Protein AF-A0A937Z534-F1 (afdb_monomer)

Mean predicted aligned error: 6.74 Å

Secondary structure (DSSP, 8-state):
-------------PPPPPPTT-EEEETT-TT--GGGGTTSEEEEEE-HHHHHHH-S-SEEEEEEEEE--TTEEEEEBGGGTB-TT-TTTTTTEETTTTEEEEEGGGEEEEE-PPP-TTPPPPPS-BS-TTTEEEEEEEETTEEEEEEEEEETTEEEEEEEETTTTEEEEEETT-S-EEEEE-----TTS-GGGGHHHHHHTTSS-SSSSEEEEE-SS-PPSTT---EEEEE-HHHHHHHTTS-TTS-PPPTT-TT-

Sequence (256 aa):
MRRFLAPLLVLAAGLPALAAGERVIRFDDPDSYFPAALGKQVDVRFSPAFTVACLPRSDLNRVILSELPDGQACFFGADQGLDPDDPKLAGLARPDQGDVCVPRTEVSARYTPREASGAPPSPFYATDKLACSWHWLTGKGIGVWAESCKFETGSWEVQYDPQNDYFTLSVDGSSSYPVLRQFHKKAEEGPEVLLPELRKSGLIPDDDLCQFVPAENQAGPKGWSLWEIVPVGARKEEFEQLPDDEVPEPPCGEIG

pLDDT: mean 90.77, std 12.2, range [38.75, 98.56]

Radius of gyration: 24.22 Å; Cα contacts (8 Å, |Δi|>4): 429; chains: 1; bounding box: 47×40×97 Å

Structure (mmCIF, N/CA/C/O backbone):
data_AF-A0A937Z534-F1
#
_entry.id   AF-A0A937Z534-F1
#
loop_
_atom_site.group_PDB
_atom_site.id
_atom_site.type_symbol
_atom_site.label_atom_id
_atom_site.label_alt_id
_atom_site.label_comp_id
_atom_site.label_asym_id
_atom_site.label_entity_id
_atom_site.label_seq_id
_atom_site.pdbx_PDB_ins_code
_atom_site.Cartn_x
_atom_site.Cartn_y
_atom_site.Cartn_z
_atom_site.occupancy
_atom_site.B_iso_or_equiv
_atom_site.auth_seq_id
_atom_site.auth_comp_id
_atom_site.auth_asym_id
_atom_site.auth_atom_id
_atom_site.pdbx_PDB_model_num
ATOM 1 N N . MET A 1 1 ? 22.678 7.924 -67.599 1.00 42.38 1 MET A N 1
ATOM 2 C CA . MET A 1 1 ? 22.795 7.776 -66.130 1.00 42.38 1 MET A CA 1
ATOM 3 C C . MET A 1 1 ? 21.396 7.618 -65.539 1.00 42.38 1 MET A C 1
ATOM 5 O O . MET A 1 1 ? 20.669 8.597 -65.463 1.00 42.38 1 MET A O 1
ATOM 9 N N . ARG A 1 2 ? 20.973 6.387 -65.214 1.00 38.97 2 ARG A N 1
ATOM 10 C CA . ARG A 1 2 ? 19.682 6.109 -64.556 1.00 38.97 2 ARG A CA 1
ATOM 11 C C . ARG A 1 2 ? 19.896 6.138 -63.042 1.00 38.97 2 ARG A C 1
ATOM 13 O O . ARG A 1 2 ? 20.655 5.324 -62.528 1.00 38.97 2 ARG A O 1
ATOM 20 N N . ARG A 1 3 ? 19.269 7.094 -62.352 1.00 44.62 3 ARG A N 1
ATOM 21 C CA . ARG A 1 3 ? 19.232 7.154 -60.885 1.00 44.62 3 ARG A CA 1
ATOM 22 C C . ARG A 1 3 ? 18.166 6.173 -60.397 1.00 44.62 3 ARG A C 1
ATOM 24 O O . ARG A 1 3 ? 16.994 6.351 -60.711 1.00 44.62 3 ARG A O 1
ATOM 31 N N . PHE A 1 4 ? 18.581 5.140 -59.672 1.00 45.38 4 PHE A N 1
ATOM 32 C CA . PHE A 1 4 ? 17.674 4.277 -58.921 1.00 45.38 4 PHE A CA 1
ATOM 33 C C . PHE A 1 4 ? 17.308 4.990 -57.613 1.00 45.38 4 PHE A C 1
ATOM 35 O O . PHE A 1 4 ? 18.184 5.245 -56.790 1.00 45.38 4 PHE A O 1
ATOM 42 N N . LEU A 1 5 ? 16.030 5.339 -57.437 1.00 45.16 5 LEU A N 1
ATOM 43 C CA . LEU A 1 5 ? 15.474 5.654 -56.120 1.00 45.16 5 LEU A CA 1
ATOM 44 C C . LEU A 1 5 ? 15.226 4.327 -55.397 1.00 45.16 5 LEU A C 1
ATOM 46 O O . LEU A 1 5 ? 14.391 3.536 -55.833 1.00 45.16 5 LEU A O 1
ATOM 50 N N . ALA A 1 6 ? 15.961 4.081 -54.315 1.00 40.38 6 ALA A N 1
ATOM 51 C CA . ALA A 1 6 ? 15.642 3.010 -53.382 1.00 40.38 6 ALA A CA 1
ATOM 52 C C . ALA A 1 6 ? 14.467 3.459 -52.490 1.00 40.38 6 ALA A C 1
ATOM 54 O O . ALA A 1 6 ? 14.506 4.578 -51.972 1.00 40.38 6 ALA A O 1
ATOM 55 N N . PRO A 1 7 ? 13.422 2.635 -52.303 1.00 43.91 7 PRO A N 1
ATOM 56 C CA . PRO A 1 7 ? 12.343 2.953 -51.383 1.00 43.91 7 PRO A CA 1
ATOM 57 C C . PRO A 1 7 ? 12.852 2.784 -49.947 1.00 43.91 7 PRO A C 1
ATOM 59 O O . PRO A 1 7 ? 13.294 1.703 -49.557 1.00 43.91 7 PRO A O 1
ATOM 62 N N . LEU A 1 8 ? 12.797 3.861 -49.163 1.00 41.38 8 LEU A N 1
ATOM 63 C CA . LEU A 1 8 ? 13.002 3.808 -47.719 1.00 41.38 8 LEU A CA 1
ATOM 64 C C . LEU A 1 8 ? 11.788 3.087 -47.116 1.00 41.38 8 LEU A C 1
ATOM 66 O O . LEU A 1 8 ? 10.706 3.663 -47.000 1.00 41.38 8 LEU A O 1
ATOM 70 N N . LEU A 1 9 ? 11.943 1.806 -46.790 1.00 38.75 9 LEU A N 1
ATOM 71 C CA . LEU A 1 9 ? 10.935 1.055 -46.053 1.00 38.75 9 LEU A CA 1
ATOM 72 C C . LEU A 1 9 ? 11.008 1.508 -44.587 1.00 38.75 9 LEU A C 1
ATOM 74 O O . LEU A 1 9 ? 11.876 1.071 -43.834 1.00 38.75 9 LEU A O 1
ATOM 78 N N . VAL A 1 10 ? 10.133 2.431 -44.185 1.00 46.75 10 VAL A N 1
ATOM 79 C CA . VAL A 1 10 ? 9.960 2.784 -42.772 1.00 46.75 10 VAL A CA 1
ATOM 80 C C . VAL A 1 10 ? 9.193 1.637 -42.117 1.00 46.75 10 VAL A C 1
ATOM 82 O O . VAL A 1 10 ? 7.970 1.557 -42.209 1.00 46.75 10 VAL A O 1
ATOM 85 N N . LEU A 1 11 ? 9.923 0.711 -41.493 1.00 44.56 11 LEU A N 1
ATOM 86 C CA . LEU A 1 11 ? 9.359 -0.253 -40.553 1.00 44.56 11 LEU A CA 1
ATOM 87 C C . LEU A 1 11 ? 8.875 0.531 -39.332 1.00 44.56 11 LEU A C 1
ATOM 89 O O . LEU A 1 11 ? 9.641 0.816 -38.414 1.00 44.56 11 LEU A O 1
ATOM 93 N N . ALA A 1 12 ? 7.601 0.920 -39.341 1.00 48.34 12 ALA A N 1
ATOM 94 C CA . ALA A 1 12 ? 6.926 1.349 -38.130 1.00 48.34 12 ALA A CA 1
ATOM 95 C C . ALA A 1 12 ? 6.871 0.132 -37.197 1.00 48.34 12 ALA A C 1
ATOM 97 O O . ALA A 1 12 ? 6.076 -0.783 -37.409 1.00 48.34 12 ALA A O 1
ATOM 98 N N . ALA A 1 13 ? 7.765 0.090 -36.208 1.00 54.16 13 ALA A N 1
ATOM 99 C CA . ALA A 1 13 ? 7.678 -0.858 -35.110 1.00 54.16 13 ALA A CA 1
ATOM 100 C C . ALA A 1 13 ? 6.374 -0.563 -34.357 1.00 54.16 13 ALA A C 1
ATOM 102 O O . ALA A 1 13 ? 6.298 0.367 -33.555 1.00 54.16 13 ALA A O 1
ATOM 103 N N . GLY A 1 14 ? 5.312 -1.288 -34.709 1.00 54.38 14 GLY A N 1
ATOM 104 C CA . GLY A 1 14 ? 4.026 -1.184 -34.038 1.00 54.38 14 GLY A CA 1
ATOM 105 C C . GLY A 1 14 ? 4.196 -1.596 -32.585 1.00 54.38 14 GLY A C 1
ATOM 106 O O . GLY A 1 14 ? 4.744 -2.662 -32.304 1.00 54.38 14 GLY A O 1
ATOM 107 N N . LEU A 1 15 ? 3.749 -0.744 -31.665 1.00 61.16 15 LEU A N 1
ATOM 108 C CA . LEU A 1 15 ? 3.707 -1.097 -30.253 1.00 61.16 15 LEU A CA 1
ATOM 109 C C . LEU A 1 15 ? 2.836 -2.342 -30.066 1.00 61.16 15 LEU A C 1
ATOM 111 O O . LEU A 1 15 ? 1.789 -2.436 -30.718 1.00 61.16 15 LEU A O 1
ATOM 115 N N . PRO A 1 16 ? 3.225 -3.283 -29.187 1.00 68.38 16 PRO A N 1
ATOM 116 C CA . PRO A 1 16 ? 2.350 -4.387 -28.841 1.00 68.38 16 PRO A CA 1
ATOM 117 C C . PRO A 1 16 ? 1.025 -3.815 -28.324 1.00 68.38 16 PRO A C 1
ATOM 119 O O . PRO A 1 16 ? 0.985 -3.005 -27.389 1.00 68.38 16 PRO A O 1
ATOM 122 N N . ALA A 1 17 ? -0.070 -4.199 -28.981 1.00 78.19 17 ALA A N 1
ATOM 123 C CA . ALA A 1 17 ? -1.406 -3.845 -28.527 1.00 78.19 17 ALA A CA 1
ATOM 124 C C . ALA A 1 17 ? -1.610 -4.381 -27.101 1.00 78.19 17 ALA A C 1
ATOM 126 O O . ALA A 1 17 ? -1.133 -5.468 -26.775 1.00 78.19 17 ALA A O 1
ATOM 127 N N . LEU A 1 18 ? -2.290 -3.603 -26.252 1.00 78.94 18 LEU A N 1
ATOM 128 C CA . LEU A 1 18 ? -2.724 -4.078 -24.934 1.00 78.94 18 LEU A CA 1
ATOM 129 C C . LEU A 1 18 ? -3.600 -5.324 -25.108 1.00 78.94 18 LEU A C 1
ATOM 131 O O . LEU A 1 18 ? -4.347 -5.430 -26.088 1.00 78.94 18 LEU A O 1
ATOM 135 N N . ALA A 1 19 ? -3.527 -6.252 -24.155 1.00 80.06 19 ALA A N 1
ATOM 136 C CA . ALA A 1 19 ? -4.466 -7.368 -24.130 1.00 80.06 19 ALA A CA 1
ATOM 137 C C . ALA A 1 19 ? -5.907 -6.844 -23.967 1.00 80.06 19 ALA A C 1
ATOM 139 O O . ALA A 1 19 ? -6.140 -5.761 -23.425 1.00 80.06 19 ALA A O 1
ATOM 140 N N . ALA A 1 20 ? -6.903 -7.598 -24.440 1.00 82.50 20 ALA A N 1
ATOM 141 C CA . ALA A 1 20 ? -8.300 -7.192 -24.299 1.00 82.50 20 ALA A CA 1
ATOM 142 C C . ALA A 1 20 ? -8.664 -7.007 -22.813 1.00 82.50 20 ALA A C 1
ATOM 144 O O . ALA A 1 20 ? -8.517 -7.933 -22.020 1.00 82.50 20 ALA A O 1
ATOM 145 N N . GLY A 1 21 ? -9.143 -5.813 -22.449 1.00 84.38 21 GLY A N 1
ATOM 146 C CA . GLY A 1 21 ? -9.505 -5.464 -21.068 1.00 84.38 21 GLY A CA 1
ATOM 147 C C . GLY A 1 21 ? -8.353 -4.936 -20.206 1.00 84.38 21 GLY A C 1
ATOM 148 O O . GLY A 1 21 ? -8.604 -4.454 -19.102 1.00 84.38 21 GLY A O 1
ATOM 149 N N . GLU A 1 22 ? -7.117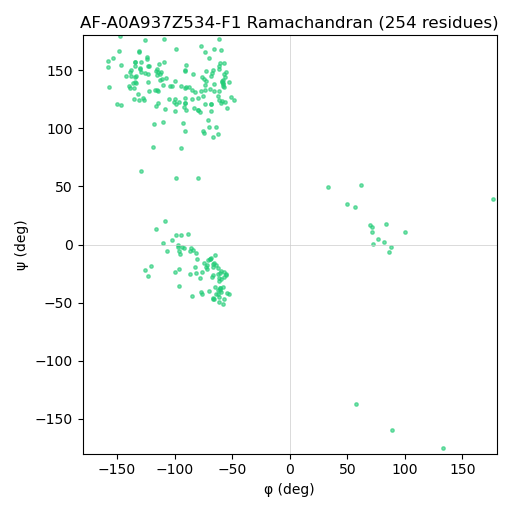 -4.960 -20.707 1.00 92.56 22 GLU A N 1
ATOM 150 C CA . GLU A 1 22 ? -5.975 -4.352 -20.030 1.00 92.56 22 GLU A CA 1
ATOM 151 C C . GLU A 1 22 ? -6.047 -2.819 -20.120 1.00 92.56 22 GLU A C 1
ATOM 153 O O . GLU A 1 22 ? -6.424 -2.231 -21.139 1.00 92.56 22 GLU A O 1
ATOM 158 N N . ARG A 1 23 ? -5.682 -2.166 -19.021 1.00 93.50 23 ARG A N 1
ATOM 159 C CA . ARG A 1 23 ? -5.647 -0.717 -18.846 1.00 93.50 23 ARG A CA 1
ATOM 160 C C . ARG A 1 23 ? -4.253 -0.279 -18.419 1.00 93.50 23 ARG A C 1
ATOM 162 O O . ARG A 1 23 ? -3.466 -1.066 -17.895 1.00 93.50 23 ARG A O 1
ATOM 169 N N . VAL A 1 24 ? -3.974 1.002 -18.633 1.00 95.31 24 VAL A N 1
ATOM 170 C CA . VAL A 1 24 ? -2.708 1.641 -18.275 1.00 95.31 24 VAL A CA 1
ATOM 171 C C . VAL A 1 24 ? -2.991 2.808 -17.333 1.00 95.31 24 VAL A C 1
ATOM 173 O O . VAL A 1 24 ? -3.866 3.621 -17.624 1.00 95.31 24 VAL A O 1
ATOM 176 N N . ILE A 1 25 ? -2.249 2.887 -16.231 1.00 96.06 25 ILE A N 1
ATOM 177 C CA . ILE A 1 25 ? -2.260 3.996 -15.272 1.00 96.06 25 ILE A CA 1
ATOM 178 C C . ILE A 1 25 ? -0.891 4.658 -15.320 1.00 96.06 25 ILE A C 1
ATOM 180 O O . ILE A 1 25 ? 0.128 4.000 -15.099 1.00 96.06 25 ILE A O 1
ATOM 184 N N . ARG A 1 26 ? -0.841 5.953 -15.618 1.00 96.50 26 ARG A N 1
ATOM 185 C CA . ARG A 1 26 ? 0.432 6.675 -15.619 1.00 96.50 26 ARG A CA 1
ATOM 186 C C . ARG A 1 26 ? 0.872 6.953 -14.185 1.00 96.50 26 ARG A C 1
ATOM 188 O O . ARG A 1 26 ? 0.040 7.265 -13.344 1.00 96.50 26 ARG A O 1
ATOM 195 N N . PHE A 1 27 ? 2.174 6.898 -13.914 1.00 96.00 27 PHE A N 1
ATOM 196 C CA . PHE A 1 27 ? 2.705 7.196 -12.575 1.00 96.00 27 PHE A CA 1
ATOM 197 C C . PHE A 1 27 ? 2.577 8.678 -12.172 1.00 96.00 27 PHE A C 1
ATOM 199 O O . PHE A 1 27 ? 2.788 9.025 -11.010 1.00 96.00 27 PHE A O 1
ATOM 206 N N . ASP A 1 28 ? 2.234 9.552 -13.119 1.00 91.38 28 ASP A N 1
ATOM 207 C CA . ASP A 1 28 ? 1.901 10.962 -12.900 1.00 91.38 28 ASP A CA 1
ATOM 208 C C . ASP A 1 28 ? 0.385 11.233 -12.843 1.00 91.38 28 ASP A C 1
ATOM 210 O O . ASP A 1 28 ? -0.021 12.394 -12.812 1.00 91.38 28 ASP A O 1
ATOM 214 N N . ASP A 1 29 ? -0.454 10.190 -12.821 1.00 92.19 29 ASP A N 1
ATOM 215 C CA . ASP A 1 29 ? -1.902 10.326 -12.657 1.00 92.19 29 ASP A CA 1
ATOM 216 C C . ASP A 1 29 ? -2.245 10.820 -11.234 1.00 92.19 29 ASP A C 1
ATOM 218 O O . ASP A 1 29 ? -2.014 10.088 -10.265 1.00 92.19 29 ASP A O 1
ATOM 222 N N . PRO A 1 30 ? -2.810 12.036 -11.078 1.00 87.00 30 PRO A N 1
ATOM 223 C CA . PRO A 1 30 ? -3.094 12.623 -9.769 1.00 87.00 30 PRO A CA 1
ATOM 224 C C . PRO A 1 30 ? -4.246 11.944 -9.017 1.00 87.00 30 PRO A C 1
ATOM 226 O O . PRO A 1 30 ? -4.431 12.218 -7.830 1.00 87.00 30 PRO A O 1
ATOM 229 N N . ASP A 1 31 ? -5.037 11.103 -9.685 1.00 87.88 31 ASP A N 1
ATOM 230 C CA . ASP A 1 31 ? -6.149 10.383 -9.062 1.00 87.88 31 ASP A CA 1
ATOM 231 C C . ASP A 1 31 ? -5.757 8.949 -8.648 1.00 87.88 31 ASP A C 1
ATOM 233 O O . ASP A 1 31 ? -6.556 8.235 -8.038 1.00 87.88 31 ASP A O 1
ATOM 237 N N . SER A 1 32 ? -4.507 8.543 -8.906 1.00 90.50 32 SER A N 1
ATOM 238 C CA . SER A 1 32 ? -3.975 7.224 -8.564 1.00 90.50 32 SER A CA 1
ATOM 239 C C . SER A 1 32 ? -3.028 7.274 -7.359 1.00 90.50 32 SER A C 1
ATOM 241 O O . SER A 1 32 ? -2.027 7.987 -7.346 1.00 90.50 32 SER A O 1
ATOM 243 N N . TYR A 1 33 ? -3.314 6.464 -6.335 1.00 92.19 33 TYR A N 1
ATOM 244 C CA . TYR A 1 33 ? -2.502 6.379 -5.118 1.00 92.19 33 TYR A CA 1
ATOM 245 C C . TYR A 1 33 ? -1.478 5.234 -5.207 1.00 92.19 33 TYR A C 1
ATOM 247 O O . TYR A 1 33 ? -1.701 4.122 -4.729 1.00 92.19 33 TYR A O 1
ATOM 255 N N . PHE A 1 34 ? -0.341 5.513 -5.846 1.00 94.75 34 PHE A N 1
ATOM 256 C CA . PHE A 1 34 ? 0.763 4.558 -6.007 1.00 94.75 34 PHE A CA 1
ATOM 257 C C . PHE A 1 34 ? 1.500 4.134 -4.724 1.00 94.75 34 PHE A C 1
ATOM 259 O O . PHE A 1 34 ? 2.016 3.017 -4.736 1.00 94.75 34 PHE A O 1
ATOM 266 N N . PRO A 1 35 ? 1.562 4.919 -3.626 1.00 94.25 35 PRO A N 1
ATOM 267 C CA . PRO A 1 35 ? 2.260 4.478 -2.416 1.00 94.25 35 PRO A CA 1
ATOM 268 C C . PRO A 1 35 ? 1.748 3.149 -1.840 1.00 94.25 35 PRO A C 1
ATOM 270 O O . PRO A 1 35 ? 2.529 2.393 -1.275 1.00 94.25 35 PRO A O 1
ATOM 273 N N . ALA A 1 36 ? 0.476 2.797 -2.059 1.00 92.81 36 ALA A N 1
ATOM 274 C CA . ALA A 1 36 ? -0.062 1.495 -1.651 1.00 92.81 36 ALA A CA 1
ATOM 275 C C . ALA A 1 36 ? 0.561 0.290 -2.397 1.00 92.81 36 ALA A C 1
ATOM 277 O O . ALA A 1 36 ? 0.418 -0.847 -1.952 1.00 92.81 36 ALA A O 1
ATOM 278 N N . ALA A 1 37 ? 1.252 0.529 -3.518 1.00 96.44 37 ALA A N 1
ATOM 279 C CA . ALA A 1 37 ? 1.960 -0.481 -4.302 1.00 96.44 37 ALA A CA 1
ATOM 280 C C . ALA A 1 37 ? 3.448 -0.625 -3.926 1.00 96.44 37 ALA A C 1
ATOM 282 O O . ALA A 1 37 ? 4.131 -1.465 -4.513 1.00 96.44 37 ALA A O 1
ATOM 283 N N . LEU A 1 38 ? 3.973 0.181 -2.993 1.00 96.88 38 LEU A N 1
ATOM 284 C CA . LEU A 1 38 ? 5.368 0.076 -2.553 1.00 96.88 38 LEU A CA 1
ATOM 285 C C . LEU A 1 38 ? 5.634 -1.299 -1.923 1.00 96.88 38 LEU A C 1
ATOM 287 O O . LEU A 1 38 ? 4.856 -1.791 -1.105 1.00 96.88 38 LEU A O 1
ATOM 291 N N . GLY A 1 39 ? 6.723 -1.942 -2.342 1.00 97.19 39 GLY A N 1
ATOM 292 C CA . GLY A 1 39 ? 7.073 -3.309 -1.955 1.00 97.19 39 GLY A CA 1
ATOM 293 C C . GLY A 1 39 ? 6.177 -4.392 -2.570 1.00 97.19 39 GLY A C 1
ATOM 294 O O . GLY A 1 39 ? 6.244 -5.545 -2.148 1.00 97.19 39 GLY A O 1
ATOM 295 N N . LYS A 1 40 ? 5.324 -4.053 -3.547 1.00 97.88 40 LYS A N 1
ATOM 296 C CA . LYS A 1 40 ? 4.379 -4.977 -4.194 1.00 97.88 40 LYS A CA 1
ATOM 297 C C . LYS A 1 40 ? 4.730 -5.196 -5.663 1.00 97.88 40 LYS A C 1
ATOM 299 O O . LYS A 1 40 ? 5.344 -4.348 -6.312 1.00 97.88 40 LYS A O 1
ATOM 304 N N . GLN A 1 41 ? 4.303 -6.335 -6.204 1.00 98.19 41 GLN A N 1
ATOM 305 C CA . GLN A 1 41 ? 4.464 -6.662 -7.616 1.00 98.19 41 GLN A CA 1
ATOM 306 C C . GLN A 1 41 ? 3.473 -5.874 -8.477 1.00 98.19 41 GLN A C 1
ATOM 308 O O . GLN A 1 41 ? 2.255 -5.927 -8.286 1.00 98.19 41 GLN A O 1
ATOM 313 N N . VAL A 1 42 ? 4.001 -5.206 -9.495 1.00 97.94 42 VAL A N 1
ATOM 314 C CA . VAL A 1 42 ? 3.264 -4.454 -10.508 1.00 97.94 42 VAL A CA 1
ATOM 315 C C . VAL A 1 42 ? 3.657 -4.942 -11.897 1.00 97.94 42 VAL A C 1
ATOM 317 O O . VAL A 1 42 ? 4.789 -5.360 -12.140 1.00 97.94 42 VAL A O 1
ATOM 320 N N . ASP A 1 43 ? 2.709 -4.903 -12.828 1.00 97.56 43 ASP A N 1
ATOM 321 C CA . ASP A 1 43 ? 3.033 -5.049 -14.244 1.00 97.56 43 ASP A CA 1
ATOM 322 C C . ASP A 1 43 ? 3.189 -3.643 -14.806 1.00 97.56 43 ASP A C 1
ATOM 324 O O . ASP A 1 43 ? 2.405 -2.753 -14.480 1.00 97.56 43 ASP A O 1
ATOM 328 N N . VAL A 1 44 ? 4.213 -3.414 -15.617 1.00 98.00 44 VAL A N 1
ATOM 329 C CA . VAL A 1 44 ? 4.532 -2.084 -16.134 1.00 98.00 44 VAL A CA 1
ATOM 330 C C . VAL A 1 44 ? 4.704 -2.108 -17.642 1.00 98.00 44 VAL A C 1
ATOM 332 O O . VAL A 1 44 ? 4.953 -3.150 -18.261 1.00 98.00 44 VAL A O 1
ATOM 335 N N . ARG A 1 45 ? 4.528 -0.936 -18.239 1.00 97.81 45 ARG A N 1
ATOM 336 C CA . ARG A 1 45 ? 4.836 -0.634 -19.630 1.00 97.81 45 ARG A CA 1
ATOM 337 C C . ARG A 1 45 ? 5.712 0.601 -19.679 1.00 97.81 45 ARG A C 1
ATOM 339 O O . ARG A 1 45 ? 5.329 1.647 -19.161 1.00 97.81 45 ARG A O 1
ATOM 346 N N . PHE A 1 46 ? 6.850 0.469 -20.338 1.00 97.62 46 PHE A N 1
ATOM 347 C CA . PHE A 1 46 ? 7.763 1.561 -20.617 1.00 97.62 46 PHE A CA 1
ATOM 348 C C . PHE A 1 46 ? 7.428 2.222 -21.949 1.00 97.62 46 PHE A C 1
ATOM 350 O O . PHE A 1 46 ? 6.850 1.606 -22.853 1.00 97.62 46 PHE A O 1
ATOM 357 N N . SER A 1 47 ? 7.804 3.491 -22.079 1.00 97.06 47 SER A N 1
ATOM 358 C CA . SER A 1 47 ? 7.632 4.230 -23.321 1.00 97.06 47 SER A CA 1
ATOM 359 C C . SER A 1 47 ? 8.417 3.565 -24.464 1.00 97.06 47 SER A C 1
ATOM 361 O O . SER A 1 47 ? 9.417 2.871 -24.231 1.00 97.06 47 SER A O 1
ATOM 363 N N . PRO A 1 48 ? 8.017 3.789 -25.727 1.00 96.19 48 PRO A N 1
ATOM 364 C CA . PRO A 1 48 ? 8.749 3.255 -26.872 1.00 96.19 48 PRO A CA 1
ATOM 365 C C . PRO A 1 48 ? 10.195 3.766 -26.922 1.00 96.19 48 PRO A C 1
ATOM 367 O O . PRO A 1 48 ? 11.109 3.001 -27.222 1.00 96.19 48 PRO A O 1
ATOM 370 N N . ALA A 1 49 ? 10.400 5.052 -26.614 1.00 95.94 49 ALA A N 1
ATOM 371 C CA . ALA A 1 49 ? 11.711 5.690 -26.653 1.00 95.94 49 ALA A CA 1
ATOM 372 C C . ALA A 1 49 ? 12.643 5.104 -25.585 1.00 95.94 49 ALA A C 1
ATOM 374 O O . ALA A 1 49 ? 13.767 4.716 -25.904 1.00 95.94 49 ALA A O 1
ATOM 375 N N . PHE A 1 50 ? 12.142 4.961 -24.354 1.00 96.62 50 PHE A N 1
ATOM 376 C CA . PHE A 1 50 ? 12.873 4.325 -23.262 1.00 96.62 50 PHE A CA 1
ATOM 377 C C . PHE A 1 50 ? 13.207 2.871 -23.590 1.00 96.62 50 PHE A C 1
ATOM 379 O O . PHE A 1 50 ? 14.345 2.437 -23.437 1.00 96.62 50 PHE A O 1
ATOM 386 N N . THR A 1 51 ? 12.230 2.128 -24.113 1.00 96.69 51 THR A N 1
ATOM 387 C CA . THR A 1 51 ? 12.408 0.719 -24.474 1.00 96.69 51 THR A CA 1
ATOM 388 C C . THR A 1 51 ? 13.542 0.543 -25.478 1.00 96.69 51 THR A C 1
ATOM 390 O O . THR A 1 51 ? 14.446 -0.243 -25.238 1.00 96.69 51 THR A O 1
ATOM 393 N N . VAL A 1 52 ? 13.536 1.302 -26.579 1.00 96.12 52 VAL A N 1
ATOM 394 C CA . VAL A 1 52 ? 14.572 1.201 -27.622 1.00 96.12 52 VAL A CA 1
ATOM 395 C C . VAL A 1 52 ? 15.967 1.513 -27.075 1.00 96.12 52 VAL A C 1
ATOM 397 O O . VAL A 1 52 ? 16.940 0.886 -27.495 1.00 96.12 52 VAL A O 1
ATOM 400 N N . ALA A 1 53 ? 16.071 2.475 -26.159 1.00 96.06 53 ALA A N 1
ATOM 401 C CA . ALA A 1 53 ? 17.345 2.881 -25.581 1.00 96.06 53 ALA A CA 1
ATOM 402 C C . ALA A 1 53 ? 17.868 1.876 -24.540 1.00 96.06 53 ALA A C 1
ATOM 404 O O . ALA A 1 53 ? 19.057 1.554 -24.539 1.00 96.06 53 ALA A O 1
ATOM 405 N N . CYS A 1 54 ? 16.983 1.378 -23.675 1.00 96.75 54 CYS A N 1
ATOM 406 C CA . CYS A 1 54 ? 17.377 0.802 -22.394 1.00 96.75 54 CYS A CA 1
ATOM 407 C C . CYS A 1 54 ? 16.927 -0.644 -22.172 1.00 96.75 54 CYS A C 1
ATOM 409 O O . CYS A 1 54 ? 17.600 -1.352 -21.435 1.00 96.75 54 CYS A O 1
ATOM 411 N N . LEU A 1 55 ? 15.836 -1.112 -22.790 1.00 96.12 55 LEU A N 1
ATOM 412 C CA . LEU A 1 55 ? 15.203 -2.383 -22.417 1.00 96.12 55 LEU A CA 1
ATOM 413 C C . LEU A 1 55 ? 15.098 -3.381 -23.579 1.00 96.12 55 LEU A C 1
ATOM 415 O O . LEU A 1 55 ? 14.983 -2.999 -24.742 1.00 96.12 55 LEU A O 1
ATOM 419 N N . PRO A 1 56 ? 15.057 -4.694 -23.291 1.00 92.94 56 PRO A N 1
ATOM 420 C CA . PRO A 1 56 ? 14.815 -5.707 -24.318 1.00 92.94 56 PRO A CA 1
ATOM 421 C C . PRO A 1 56 ? 13.360 -5.728 -24.826 1.00 92.94 56 PRO A C 1
ATOM 423 O O . PRO A 1 56 ? 13.096 -6.255 -25.906 1.00 92.94 56 PRO A O 1
ATOM 426 N N . ARG A 1 57 ? 12.403 -5.196 -24.052 1.00 95.62 57 ARG A N 1
ATOM 427 C CA . ARG A 1 57 ? 10.964 -5.149 -24.370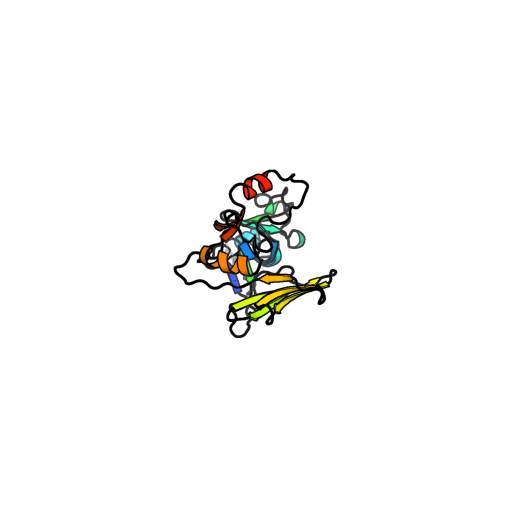 1.00 95.62 57 ARG A CA 1
ATOM 428 C C . ARG A 1 57 ? 10.270 -4.042 -23.574 1.00 95.62 57 ARG A C 1
ATOM 430 O O . ARG A 1 57 ? 10.767 -3.646 -22.525 1.00 95.62 57 ARG A O 1
ATOM 437 N N . SER A 1 58 ? 9.115 -3.580 -24.054 1.00 96.25 58 SER A N 1
ATOM 438 C CA . SER A 1 58 ? 8.369 -2.485 -23.416 1.00 96.25 58 SER A CA 1
ATOM 439 C C . SER A 1 58 ? 7.584 -2.919 -22.186 1.00 96.25 58 SER A C 1
ATOM 441 O O . SER A 1 58 ? 7.354 -2.116 -21.291 1.00 96.25 58 SER A O 1
ATOM 443 N N . ASP A 1 59 ? 7.154 -4.176 -22.147 1.00 97.25 59 ASP A N 1
ATOM 444 C CA . ASP A 1 59 ? 6.249 -4.689 -21.126 1.00 97.25 59 ASP A CA 1
ATOM 445 C C . ASP A 1 59 ? 7.006 -5.625 -20.190 1.00 97.25 59 ASP A C 1
ATOM 447 O O . ASP A 1 59 ? 7.489 -6.680 -20.615 1.00 97.25 59 ASP A O 1
ATOM 451 N N . LEU A 1 60 ? 7.087 -5.244 -18.916 1.00 97.38 60 LEU A N 1
ATOM 452 C CA . LEU A 1 60 ? 7.646 -6.072 -17.851 1.00 97.38 60 LEU A CA 1
ATOM 453 C C . LEU A 1 60 ? 6.527 -6.467 -16.890 1.00 97.38 60 LEU A C 1
ATOM 455 O O . LEU A 1 60 ? 5.621 -5.676 -16.627 1.00 97.38 60 LEU A O 1
ATOM 459 N N . ASN A 1 61 ? 6.566 -7.701 -16.398 1.00 96.75 61 ASN A N 1
ATOM 460 C CA . ASN A 1 61 ? 5.558 -8.232 -15.484 1.00 96.75 61 ASN A CA 1
ATOM 461 C C . ASN A 1 61 ? 6.205 -8.533 -14.136 1.00 96.75 61 ASN A C 1
ATOM 463 O O . ASN A 1 61 ? 7.333 -9.024 -14.111 1.00 96.75 61 ASN A O 1
ATOM 467 N N . ARG A 1 62 ? 5.454 -8.337 -13.049 1.00 96.38 62 ARG A N 1
ATOM 468 C CA . ARG A 1 62 ? 5.865 -8.678 -11.676 1.00 96.38 62 ARG A CA 1
ATOM 469 C C . ARG A 1 62 ? 7.173 -8.019 -11.221 1.00 96.38 62 ARG A C 1
ATOM 471 O O . ARG A 1 62 ? 7.903 -8.603 -10.428 1.00 96.38 62 ARG A O 1
ATOM 478 N N . VAL A 1 63 ? 7.462 -6.813 -11.705 1.00 98.06 63 VAL A N 1
ATOM 479 C CA . VAL A 1 63 ? 8.521 -5.992 -11.097 1.00 98.06 63 VAL A CA 1
ATOM 480 C C . VAL A 1 63 ? 8.009 -5.463 -9.759 1.00 98.06 63 VAL A C 1
ATOM 482 O O . VAL A 1 63 ? 6.804 -5.266 -9.604 1.00 98.06 63 VAL A O 1
ATOM 485 N N . ILE A 1 64 ? 8.881 -5.247 -8.782 1.00 98.38 64 ILE A N 1
ATOM 486 C CA . ILE A 1 64 ? 8.478 -4.723 -7.471 1.00 98.38 64 ILE A CA 1
ATOM 487 C C . ILE A 1 64 ? 8.692 -3.218 -7.481 1.00 98.38 64 ILE A C 1
ATOM 489 O O . ILE A 1 64 ? 9.812 -2.780 -7.720 1.00 98.38 64 ILE A O 1
ATOM 493 N N . LEU A 1 65 ? 7.648 -2.431 -7.218 1.00 98.38 65 LEU A N 1
ATOM 494 C CA . LEU A 1 65 ? 7.797 -0.986 -7.036 1.00 98.38 65 LEU A CA 1
ATOM 495 C C . LEU A 1 65 ? 8.510 -0.739 -5.700 1.00 98.38 65 LEU A C 1
ATOM 497 O O . LEU A 1 65 ? 7.921 -0.962 -4.646 1.00 98.38 65 LEU A O 1
ATOM 501 N N . SER A 1 66 ? 9.773 -0.330 -5.737 1.00 97.94 66 SER A N 1
ATOM 502 C CA . SER A 1 66 ? 10.603 -0.164 -4.539 1.00 97.94 66 SER A CA 1
ATOM 503 C C . SER A 1 66 ? 10.399 1.200 -3.893 1.00 97.94 66 SER A C 1
ATOM 505 O O . SER A 1 66 ? 10.239 1.294 -2.679 1.00 97.94 66 SER A O 1
ATOM 507 N N . GLU A 1 67 ? 10.359 2.251 -4.710 1.00 97.00 67 GLU A N 1
ATOM 508 C CA . GLU A 1 67 ? 10.298 3.631 -4.244 1.00 97.00 67 GLU A CA 1
ATOM 509 C C . GLU A 1 67 ? 9.630 4.551 -5.275 1.00 97.00 67 GLU A C 1
ATOM 511 O O . GLU A 1 67 ? 9.551 4.259 -6.473 1.00 97.00 67 GLU A O 1
ATOM 516 N N . LEU A 1 68 ? 9.167 5.704 -4.795 1.00 95.88 68 LEU A N 1
ATOM 517 C CA . LEU A 1 68 ? 8.549 6.762 -5.585 1.00 95.88 68 LEU A CA 1
ATOM 518 C C . LEU A 1 68 ? 9.191 8.137 -5.306 1.00 95.88 68 LEU A C 1
ATOM 520 O O . LEU A 1 68 ? 8.477 9.035 -4.851 1.00 95.88 68 LEU A O 1
ATOM 524 N N . PRO A 1 69 ? 10.490 8.352 -5.601 1.00 95.31 69 PRO A N 1
ATOM 525 C CA . PRO A 1 69 ? 11.100 9.674 -5.474 1.00 95.31 69 PRO A CA 1
ATOM 526 C C . PRO A 1 69 ? 10.404 10.720 -6.356 1.00 95.31 69 PRO A C 1
ATOM 528 O O . PRO A 1 69 ? 9.625 10.395 -7.266 1.00 95.31 69 PRO A O 1
ATOM 531 N N . ASP A 1 70 ? 10.713 11.994 -6.121 1.00 94.12 70 ASP A N 1
ATOM 532 C CA . ASP A 1 70 ? 10.164 13.106 -6.896 1.00 94.12 70 ASP A CA 1
ATOM 533 C C . ASP A 1 70 ? 10.420 12.922 -8.400 1.00 94.12 70 ASP A C 1
ATOM 535 O O . ASP A 1 70 ? 11.552 12.857 -8.876 1.00 94.12 70 ASP A O 1
ATOM 539 N N . GLY A 1 71 ? 9.333 12.816 -9.171 1.00 95.88 71 GLY A N 1
ATOM 540 C CA . GLY A 1 71 ? 9.378 12.648 -10.626 1.00 95.88 71 GLY A CA 1
ATOM 541 C C . GLY A 1 71 ? 9.841 11.273 -11.125 1.00 95.88 71 GLY A C 1
ATOM 542 O O . GLY A 1 71 ? 9.851 11.060 -12.340 1.00 95.88 71 GLY A O 1
ATOM 543 N N . GLN A 1 72 ? 10.164 10.324 -10.239 1.00 97.88 72 GLN A N 1
ATOM 544 C CA . GLN A 1 72 ? 10.654 8.988 -10.597 1.00 97.88 72 GLN A CA 1
ATOM 545 C C . GLN A 1 72 ? 9.806 7.854 -10.002 1.00 97.88 72 GLN A C 1
ATOM 547 O O . GLN A 1 72 ? 9.017 8.051 -9.076 1.00 97.88 72 GLN A O 1
ATOM 552 N N . ALA A 1 73 ? 9.942 6.667 -10.585 1.00 98.19 73 ALA A N 1
ATOM 553 C CA . ALA A 1 73 ? 9.465 5.405 -10.034 1.00 98.19 73 ALA A CA 1
ATOM 554 C C . ALA A 1 73 ? 10.602 4.383 -10.126 1.00 98.19 73 ALA A C 1
ATOM 556 O O . ALA A 1 73 ? 11.216 4.241 -11.189 1.00 98.19 73 ALA A O 1
ATOM 557 N N . CYS A 1 74 ? 10.892 3.714 -9.015 1.00 98.50 74 CYS A N 1
ATOM 558 C CA . CYS A 1 74 ? 12.010 2.788 -8.892 1.00 98.50 74 CYS A CA 1
ATOM 559 C C . CYS A 1 74 ? 11.503 1.355 -8.766 1.00 98.50 74 CYS A C 1
ATOM 561 O O . CYS A 1 74 ? 10.458 1.112 -8.156 1.00 98.50 74 CYS A O 1
ATOM 563 N N . PHE A 1 75 ? 12.214 0.411 -9.383 1.00 98.56 75 PHE A N 1
ATOM 564 C CA . PHE A 1 75 ? 11.758 -0.971 -9.458 1.00 98.56 75 PHE A CA 1
ATOM 565 C C . PHE A 1 75 ? 12.878 -1.987 -9.258 1.00 98.56 75 PHE A C 1
ATOM 567 O O . PHE A 1 75 ? 13.921 -1.899 -9.910 1.00 98.56 75 PHE A O 1
ATOM 574 N N . PHE A 1 76 ? 12.596 -3.026 -8.469 1.00 98.12 76 PHE A N 1
ATOM 575 C CA . PHE A 1 76 ? 13.338 -4.283 -8.540 1.00 98.12 76 PHE A CA 1
ATOM 576 C C . PHE A 1 76 ? 12.795 -5.138 -9.684 1.00 98.12 76 PHE A C 1
ATOM 578 O O . PHE A 1 76 ? 11.585 -5.354 -9.798 1.00 98.12 76 PHE A O 1
ATOM 585 N N . GLY A 1 77 ? 13.686 -5.659 -10.523 1.00 95.50 77 GLY A N 1
ATOM 586 C CA . GLY A 1 77 ? 13.293 -6.519 -11.638 1.00 95.50 77 GLY A CA 1
ATOM 587 C C . GLY A 1 77 ? 14.456 -6.938 -12.525 1.00 95.50 77 GLY A C 1
ATOM 588 O O . GLY A 1 77 ? 14.303 -6.947 -13.748 1.00 95.50 77 GLY A O 1
ATOM 589 N N . ALA A 1 78 ? 15.619 -7.242 -11.939 1.00 92.44 78 ALA A N 1
ATOM 590 C CA . ALA A 1 78 ? 16.818 -7.626 -12.688 1.00 92.44 78 ALA A CA 1
ATOM 591 C C . ALA A 1 78 ? 16.548 -8.810 -13.635 1.00 92.44 78 ALA A C 1
ATOM 593 O O . ALA A 1 78 ? 16.891 -8.768 -14.815 1.00 92.44 78 ALA A O 1
ATOM 594 N N . ASP A 1 79 ? 15.796 -9.810 -13.169 1.00 92.50 79 ASP A N 1
ATOM 595 C CA . ASP A 1 79 ? 15.348 -10.968 -13.954 1.00 92.50 79 ASP A CA 1
ATOM 596 C C . ASP A 1 79 ? 14.356 -10.613 -15.083 1.00 92.50 79 ASP A C 1
ATOM 598 O O . ASP A 1 79 ? 14.144 -11.398 -16.010 1.00 92.50 79 ASP A O 1
ATOM 602 N N . GLN A 1 80 ? 13.753 -9.424 -15.028 1.00 93.69 80 GLN A N 1
ATOM 603 C CA . GLN A 1 80 ? 12.872 -8.877 -16.057 1.00 93.69 80 GLN A CA 1
ATOM 604 C C . GLN A 1 80 ? 13.593 -7.915 -17.018 1.00 93.69 80 GLN A C 1
ATOM 606 O O . GLN A 1 80 ? 12.969 -7.457 -17.977 1.00 93.69 80 GLN A O 1
ATOM 611 N N . GLY A 1 81 ? 14.888 -7.648 -16.816 1.00 93.25 81 GLY A N 1
ATOM 612 C CA . GLY A 1 81 ? 15.693 -6.735 -17.634 1.00 93.25 81 GLY A CA 1
ATOM 613 C C . GLY A 1 81 ? 15.894 -5.339 -17.036 1.00 93.25 81 GLY A C 1
ATOM 614 O O . GLY A 1 81 ? 16.364 -4.458 -17.748 1.00 93.25 81 GLY A O 1
ATOM 615 N N . LEU A 1 82 ? 15.539 -5.128 -15.763 1.00 96.69 82 LEU A N 1
ATOM 616 C CA . LEU A 1 82 ? 15.910 -3.943 -14.977 1.00 96.69 82 LEU A CA 1
ATOM 617 C C . LEU A 1 82 ? 17.115 -4.267 -14.092 1.00 96.69 82 LEU A C 1
ATOM 619 O O . LEU A 1 82 ? 17.025 -4.217 -12.868 1.00 96.69 82 LEU A O 1
ATOM 623 N N . ASP A 1 83 ? 18.206 -4.699 -14.719 1.00 96.19 83 ASP A N 1
ATOM 624 C CA . ASP A 1 83 ? 19.444 -5.054 -14.029 1.00 96.19 83 ASP A CA 1
ATOM 625 C C . ASP A 1 83 ? 20.272 -3.780 -13.761 1.00 96.19 83 ASP A C 1
ATOM 627 O O . ASP A 1 83 ? 20.663 -3.114 -14.726 1.00 96.19 83 ASP A O 1
ATOM 631 N N . PRO A 1 84 ? 20.538 -3.410 -12.491 1.00 95.94 84 PRO A N 1
ATOM 632 C CA . PRO A 1 84 ? 21.369 -2.253 -12.156 1.00 95.94 84 PRO A CA 1
ATOM 633 C C . PRO A 1 84 ? 22.784 -2.312 -12.751 1.00 95.94 84 PRO A C 1
ATOM 635 O O . PRO A 1 84 ? 23.399 -1.263 -12.945 1.00 95.94 84 PRO A O 1
ATOM 638 N N . ASP A 1 85 ? 23.283 -3.511 -13.070 1.00 96.06 85 ASP A N 1
ATOM 639 C CA . ASP A 1 85 ? 24.603 -3.716 -13.667 1.00 96.06 85 ASP A CA 1
ATOM 640 C C . ASP A 1 85 ? 24.596 -3.613 -15.209 1.00 96.06 85 ASP A C 1
ATOM 642 O O . ASP A 1 85 ? 25.663 -3.630 -15.832 1.00 96.06 85 ASP A O 1
ATOM 646 N N . ASP A 1 86 ? 23.427 -3.471 -15.859 1.00 96.44 86 ASP A N 1
ATOM 647 C CA . ASP A 1 86 ? 23.353 -3.265 -17.311 1.00 96.44 86 ASP A CA 1
ATOM 648 C C . ASP A 1 86 ? 23.919 -1.876 -17.677 1.00 96.44 86 ASP A C 1
ATOM 650 O O . ASP A 1 86 ? 23.372 -0.845 -17.263 1.00 96.44 86 ASP A O 1
ATOM 654 N N . PRO A 1 87 ? 24.965 -1.788 -18.526 1.00 96.69 87 PRO A N 1
ATOM 655 C CA . PRO A 1 87 ? 25.526 -0.509 -18.955 1.00 96.69 87 PRO A CA 1
ATOM 656 C C . PRO A 1 87 ? 24.511 0.450 -19.597 1.00 96.69 87 PRO A C 1
ATOM 658 O O . PRO A 1 87 ? 24.718 1.663 -19.571 1.00 96.69 87 PRO A O 1
ATOM 661 N N . LYS A 1 88 ? 23.412 -0.059 -20.173 1.00 97.06 88 LYS A N 1
ATOM 662 C CA . LYS A 1 88 ? 22.325 0.761 -20.736 1.00 97.06 88 LYS A CA 1
ATOM 663 C C . LYS A 1 88 ? 21.478 1.462 -19.674 1.00 97.06 88 LYS A C 1
ATOM 665 O O . LYS A 1 88 ? 20.757 2.403 -20.007 1.00 97.06 88 LYS A O 1
ATOM 670 N N . LEU A 1 89 ? 21.558 1.010 -18.424 1.00 97.25 89 LEU A N 1
ATOM 671 C CA . LEU A 1 89 ? 20.814 1.523 -17.277 1.00 97.25 89 LEU A CA 1
ATOM 672 C C . LEU A 1 89 ? 21.705 2.269 -16.276 1.00 97.25 89 LEU A C 1
ATOM 674 O O . LEU A 1 89 ? 21.187 2.800 -15.302 1.00 97.25 89 LEU A O 1
ATOM 678 N N . ALA A 1 90 ? 23.011 2.409 -16.528 1.00 95.19 90 ALA A N 1
ATOM 679 C CA . ALA A 1 90 ? 23.970 2.995 -15.583 1.00 95.19 90 ALA A CA 1
ATOM 680 C C . ALA A 1 90 ? 23.614 4.412 -15.071 1.00 95.19 90 ALA A C 1
ATOM 682 O O . ALA A 1 90 ? 24.030 4.791 -13.983 1.00 95.19 90 ALA A O 1
ATOM 683 N N . GLY A 1 91 ? 22.852 5.207 -15.835 1.00 95.69 91 GLY A N 1
ATOM 684 C CA . GLY A 1 91 ? 22.377 6.537 -15.409 1.00 95.69 91 GLY A CA 1
ATOM 685 C C . GLY A 1 91 ? 21.070 6.538 -14.601 1.00 95.69 91 GLY A C 1
ATOM 686 O O . GLY A 1 91 ? 20.598 7.603 -14.215 1.00 95.69 91 GLY A O 1
ATOM 687 N N . LEU A 1 92 ? 20.466 5.367 -14.412 1.00 97.12 92 LEU A N 1
ATOM 688 C CA . LEU A 1 92 ? 19.156 5.139 -13.790 1.00 97.12 92 LEU A CA 1
ATOM 689 C C . LEU A 1 92 ? 19.243 4.131 -12.634 1.00 97.12 92 LEU A C 1
ATOM 691 O O . LEU A 1 92 ? 18.366 4.094 -11.775 1.00 97.12 92 LEU A O 1
ATOM 695 N N . ALA A 1 93 ? 20.280 3.296 -12.639 1.00 96.69 93 ALA A N 1
ATOM 696 C CA . ALA A 1 93 ? 20.556 2.292 -11.631 1.00 96.69 93 ALA A CA 1
ATOM 697 C C . ALA A 1 93 ? 20.957 2.918 -10.289 1.00 96.69 93 ALA A C 1
ATOM 699 O O . ALA A 1 93 ? 21.687 3.912 -10.245 1.00 96.69 93 ALA A O 1
ATOM 700 N N . ARG A 1 94 ? 20.541 2.273 -9.197 1.00 96.38 94 ARG A N 1
ATOM 701 C CA . ARG A 1 94 ? 21.033 2.515 -7.835 1.00 96.38 94 ARG A CA 1
ATOM 702 C C . ARG A 1 94 ? 21.675 1.227 -7.317 1.00 96.38 94 ARG A C 1
ATOM 704 O O . ARG A 1 94 ? 21.001 0.424 -6.674 1.00 96.38 94 ARG A O 1
ATOM 711 N N . PRO A 1 95 ? 22.954 0.964 -7.645 1.00 89.12 95 PRO A N 1
ATOM 712 C CA . PRO A 1 95 ? 23.586 -0.325 -7.355 1.00 89.12 95 PRO A CA 1
ATOM 713 C C . PRO A 1 95 ? 23.648 -0.660 -5.861 1.00 89.12 95 PRO A C 1
ATOM 715 O O . PRO A 1 95 ? 23.626 -1.826 -5.487 1.00 89.12 95 PRO A O 1
ATOM 718 N N . ASP A 1 96 ? 23.703 0.360 -5.004 1.00 91.81 96 ASP A N 1
ATOM 719 C CA . ASP A 1 96 ? 23.656 0.231 -3.547 1.00 91.81 96 ASP A CA 1
ATOM 720 C C . ASP A 1 96 ? 22.297 -0.259 -3.033 1.00 91.81 96 ASP A C 1
ATOM 722 O O . ASP A 1 96 ? 22.237 -0.922 -1.999 1.00 91.81 96 ASP A O 1
ATOM 726 N N . GLN A 1 97 ? 21.222 0.035 -3.767 1.00 93.62 97 GLN A N 1
ATOM 727 C CA . GLN A 1 97 ? 19.864 -0.391 -3.432 1.00 93.62 97 GLN A CA 1
ATOM 728 C C . GLN A 1 97 ? 19.422 -1.624 -4.221 1.00 93.62 97 GLN A C 1
ATOM 730 O O . GLN A 1 97 ? 18.565 -2.359 -3.746 1.00 93.62 97 GLN A O 1
ATOM 735 N N . GLY A 1 98 ? 20.020 -1.883 -5.386 1.00 95.62 98 GLY A N 1
ATOM 736 C CA . GLY A 1 98 ? 19.701 -3.018 -6.253 1.00 95.62 98 GLY A CA 1
ATOM 737 C C . GLY A 1 98 ? 18.508 -2.788 -7.187 1.00 95.62 98 GLY A C 1
ATOM 738 O O . GLY A 1 98 ? 17.958 -3.758 -7.710 1.00 95.62 98 GLY A O 1
ATOM 739 N N . ASP A 1 99 ? 18.095 -1.538 -7.407 1.00 97.88 99 ASP A N 1
ATOM 740 C CA . ASP A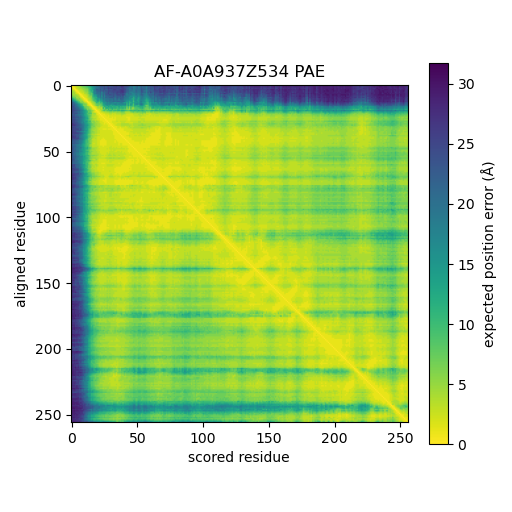 1 99 ? 16.961 -1.180 -8.265 1.00 97.88 99 ASP A CA 1
ATOM 741 C C . ASP A 1 99 ? 17.308 -0.151 -9.357 1.00 97.88 99 ASP A C 1
ATOM 743 O O . ASP A 1 99 ? 18.437 0.334 -9.480 1.00 97.88 99 ASP A O 1
ATOM 747 N N . VAL A 1 100 ? 16.321 0.134 -10.212 1.00 98.25 100 VAL A N 1
ATOM 748 C CA . VAL A 1 100 ? 16.429 1.082 -11.328 1.00 98.25 100 VAL A CA 1
ATOM 749 C C . VAL A 1 100 ? 15.304 2.108 -11.242 1.00 98.25 100 VAL A C 1
ATOM 751 O O . VAL A 1 100 ? 14.128 1.741 -11.245 1.00 98.25 100 VAL A O 1
ATOM 754 N N . CYS A 1 101 ? 15.661 3.393 -11.215 1.00 98.31 101 CYS A N 1
ATOM 755 C CA . CYS A 1 101 ? 14.731 4.517 -11.169 1.00 98.31 101 CYS A CA 1
ATOM 756 C C . CYS A 1 101 ? 14.548 5.146 -12.543 1.00 98.31 101 CYS A C 1
ATOM 758 O O . CYS A 1 101 ? 15.491 5.642 -13.156 1.00 98.31 101 CYS A O 1
ATOM 760 N N . VAL A 1 102 ? 13.307 5.192 -13.011 1.00 97.94 102 VAL A N 1
ATOM 761 C CA . VAL A 1 102 ? 12.958 5.799 -14.297 1.00 97.94 102 VAL A CA 1
ATOM 762 C C . VAL A 1 102 ? 12.066 7.021 -14.093 1.00 97.94 102 VAL A C 1
ATOM 764 O O . VAL A 1 102 ? 11.310 7.066 -13.118 1.00 97.94 102 VAL A O 1
ATOM 767 N N . PRO A 1 103 ? 12.099 8.021 -14.992 1.00 98.06 103 PRO A N 1
ATOM 768 C CA . PRO A 1 103 ? 11.140 9.116 -14.935 1.00 98.06 103 PRO A CA 1
ATOM 769 C C . PRO A 1 103 ? 9.702 8.586 -15.017 1.00 98.06 103 PRO A C 1
ATOM 771 O O . PRO A 1 103 ? 9.402 7.729 -15.850 1.00 98.06 103 PRO A O 1
ATOM 774 N N . ARG A 1 104 ? 8.783 9.125 -14.207 1.00 97.69 104 ARG A N 1
ATOM 775 C CA . ARG A 1 104 ? 7.365 8.698 -14.192 1.00 97.69 104 ARG A CA 1
ATOM 776 C C . ARG A 1 104 ? 6.664 8.871 -15.540 1.00 97.69 104 ARG A C 1
ATOM 778 O O . ARG A 1 104 ? 5.682 8.192 -15.809 1.00 97.69 104 ARG A O 1
ATOM 785 N N . THR A 1 105 ? 7.174 9.754 -16.396 1.00 97.12 105 THR A N 1
ATOM 786 C CA . THR A 1 105 ? 6.684 9.952 -17.767 1.00 97.12 105 THR A CA 1
ATOM 787 C C . THR A 1 105 ? 7.050 8.808 -18.712 1.00 97.12 105 THR A C 1
ATOM 789 O O . THR A 1 105 ? 6.423 8.666 -19.759 1.00 97.12 105 THR A O 1
ATOM 792 N N . GLU A 1 106 ? 8.051 7.998 -18.361 1.00 97.81 106 GLU A N 1
ATOM 793 C CA . GLU A 1 106 ? 8.566 6.900 -19.184 1.00 97.81 106 GLU A CA 1
ATOM 794 C C . GLU A 1 106 ? 7.962 5.542 -18.821 1.00 97.81 106 GLU A C 1
ATOM 796 O O . GLU A 1 106 ? 8.230 4.559 -19.508 1.00 97.81 106 GLU A O 1
ATOM 801 N N . VAL A 1 107 ? 7.151 5.465 -17.764 1.00 98.12 107 VAL A N 1
ATOM 802 C CA . VAL A 1 107 ? 6.597 4.211 -17.253 1.00 98.12 107 VAL A CA 1
ATOM 803 C C . VAL A 1 107 ? 5.135 4.372 -16.863 1.00 98.12 107 VAL A C 1
ATOM 805 O O . VAL A 1 107 ? 4.662 5.431 -16.457 1.00 98.12 107 VAL A O 1
ATOM 808 N N . SER A 1 108 ? 4.367 3.306 -17.016 1.00 98.12 108 SER A N 1
ATOM 809 C CA . SER A 1 108 ? 2.979 3.242 -16.578 1.00 98.12 108 SER A CA 1
ATOM 810 C C . SER A 1 108 ? 2.669 1.856 -16.034 1.00 98.12 108 SER A C 1
ATOM 812 O O . SER A 1 108 ? 3.188 0.863 -16.541 1.00 98.12 108 SER A O 1
ATOM 814 N N . ALA A 1 109 ? 1.822 1.776 -15.014 1.00 97.75 109 ALA A N 1
ATOM 815 C CA . ALA A 1 109 ? 1.327 0.506 -14.510 1.00 97.75 109 ALA A CA 1
ATOM 816 C C . ALA A 1 109 ? 0.307 -0.074 -15.495 1.00 97.75 109 ALA A C 1
ATOM 818 O O . ALA A 1 109 ? -0.592 0.624 -15.965 1.00 97.75 109 ALA A O 1
ATOM 819 N N . ARG A 1 110 ? 0.443 -1.358 -15.807 1.00 96.44 110 ARG A N 1
ATOM 820 C CA . ARG A 1 110 ? -0.534 -2.149 -16.547 1.00 96.44 110 ARG A CA 1
ATOM 821 C C . ARG A 1 110 ? -1.344 -2.981 -15.575 1.00 96.44 110 ARG A C 1
ATOM 823 O O . ARG A 1 110 ? -0.811 -3.532 -14.614 1.00 96.44 110 ARG A O 1
ATOM 830 N N . TYR A 1 111 ? -2.634 -3.098 -15.847 1.00 94.50 111 TYR A N 1
ATOM 831 C CA . TYR A 1 111 ? -3.503 -3.965 -15.069 1.00 94.50 111 TYR A CA 1
ATOM 832 C C . TYR A 1 111 ? -4.744 -4.356 -15.846 1.00 94.50 111 TYR A C 1
ATOM 834 O O . TYR A 1 111 ? -5.219 -3.628 -16.713 1.00 94.50 111 TYR A O 1
ATOM 842 N N . THR A 1 112 ? -5.292 -5.511 -15.500 1.00 91.50 112 THR A N 1
ATOM 843 C CA . THR A 1 112 ? -6.624 -5.922 -15.933 1.00 91.50 112 THR A CA 1
ATOM 844 C C . THR A 1 112 ? -7.516 -5.873 -14.697 1.00 91.50 112 THR A C 1
ATOM 846 O O . THR A 1 112 ? -7.337 -6.724 -13.820 1.00 91.50 112 THR A O 1
ATOM 849 N N . PRO A 1 113 ? -8.407 -4.869 -14.569 1.00 87.12 113 PRO A N 1
ATOM 850 C CA . PRO A 1 113 ? -9.271 -4.761 -13.404 1.00 87.12 113 PRO A CA 1
ATOM 851 C C . PRO A 1 113 ? -10.096 -6.034 -13.233 1.00 87.12 113 PRO A C 1
ATOM 853 O O . PRO A 1 113 ? -10.672 -6.551 -14.193 1.00 87.12 113 PRO A O 1
ATOM 856 N N . ARG A 1 114 ? -10.174 -6.526 -11.998 1.00 87.44 114 ARG A N 1
ATOM 857 C CA . ARG A 1 114 ? -11.185 -7.506 -11.624 1.00 87.44 114 ARG A CA 1
ATOM 858 C C . ARG A 1 114 ? -12.454 -6.758 -11.264 1.00 87.44 114 ARG A C 1
ATOM 860 O O . ARG A 1 114 ? -12.444 -5.879 -10.407 1.00 87.44 114 ARG A O 1
ATOM 867 N N . GLU A 1 115 ? -13.535 -7.134 -11.925 1.00 88.88 115 GLU A N 1
ATOM 868 C CA . GLU A 1 115 ? -14.860 -6.607 -11.639 1.00 88.88 115 GLU A CA 1
ATOM 869 C C . GLU A 1 115 ? -15.489 -7.412 -10.499 1.00 88.88 115 GLU A C 1
ATOM 871 O O . GLU A 1 115 ? -15.484 -8.646 -10.508 1.00 88.88 115 GLU A O 1
ATOM 876 N N . ALA A 1 116 ? -16.059 -6.709 -9.528 1.00 91.56 116 ALA A N 1
ATOM 877 C CA . ALA A 1 116 ? -16.910 -7.282 -8.499 1.00 91.56 116 ALA A CA 1
ATOM 878 C C . ALA A 1 116 ? -18.127 -6.370 -8.319 1.00 91.56 116 ALA A C 1
ATOM 880 O O . ALA A 1 116 ? -18.017 -5.145 -8.358 1.00 91.56 116 ALA A O 1
ATOM 881 N N . SER A 1 117 ? -19.312 -6.962 -8.166 1.00 90.94 117 SER A N 1
ATOM 882 C CA . SER A 1 117 ? -20.560 -6.197 -8.084 1.00 90.94 117 SER A CA 1
ATOM 883 C C . SER A 1 117 ? -20.529 -5.224 -6.903 1.00 90.94 117 SER A C 1
ATOM 885 O O . SER A 1 117 ? -20.396 -5.646 -5.758 1.00 90.94 117 SER A O 1
ATOM 887 N N . GLY A 1 118 ? -20.695 -3.929 -7.183 1.00 89.94 118 GLY A N 1
ATOM 888 C CA . GLY A 1 118 ? -20.682 -2.871 -6.167 1.00 89.94 118 GLY A CA 1
ATOM 889 C C . GLY A 1 118 ? -19.291 -2.493 -5.646 1.00 89.94 118 GLY A C 1
ATOM 890 O O . GLY A 1 118 ? -19.208 -1.667 -4.741 1.00 89.94 118 GLY A O 1
ATOM 891 N N . ALA A 1 119 ? -18.220 -3.066 -6.201 1.00 93.75 119 ALA A N 1
ATOM 892 C CA . ALA A 1 119 ? -16.847 -2.725 -5.853 1.00 93.75 119 ALA A CA 1
ATOM 893 C C . ALA A 1 119 ? -16.300 -1.597 -6.748 1.00 93.75 119 ALA A C 1
ATOM 895 O O . ALA A 1 119 ? -16.670 -1.513 -7.924 1.00 93.75 119 ALA A O 1
ATOM 896 N N . PRO A 1 120 ? -15.375 -0.755 -6.247 1.00 91.31 120 PRO A N 1
ATOM 897 C CA . PRO A 1 120 ? -14.488 0.013 -7.116 1.00 91.31 120 PRO A CA 1
ATOM 898 C C . PRO A 1 120 ? -13.549 -0.939 -7.887 1.00 91.31 120 PRO A C 1
ATOM 900 O O . PRO A 1 120 ? -13.452 -2.116 -7.530 1.00 91.31 120 PRO A O 1
ATOM 903 N N . PRO A 1 121 ? -12.813 -0.462 -8.909 1.00 90.31 121 PRO A N 1
ATOM 904 C CA . PRO A 1 121 ? -11.817 -1.283 -9.599 1.00 90.31 121 PRO A CA 1
ATOM 905 C C . PRO A 1 121 ? -10.821 -1.926 -8.626 1.00 90.31 121 PRO A C 1
ATOM 907 O O . PRO A 1 121 ? -10.382 -1.280 -7.673 1.00 90.31 121 PRO A O 1
ATOM 910 N N . SER A 1 122 ? -10.449 -3.186 -8.872 1.00 93.81 122 SER A N 1
ATOM 911 C CA . SER A 1 122 ? -9.427 -3.856 -8.064 1.00 93.81 122 SER A CA 1
ATOM 912 C C . SER A 1 122 ? -8.071 -3.144 -8.162 1.00 93.81 122 SER A C 1
ATOM 914 O O . SER A 1 122 ? -7.752 -2.605 -9.230 1.00 93.81 122 SER A O 1
ATOM 916 N N . PRO A 1 123 ? -7.226 -3.211 -7.119 1.00 94.94 123 PRO A N 1
ATOM 917 C CA . PRO A 1 123 ? -5.864 -2.690 -7.185 1.00 94.94 123 PRO A CA 1
ATOM 918 C C . PRO A 1 123 ? -5.052 -3.281 -8.353 1.00 94.94 123 PRO A C 1
ATOM 920 O O . PRO A 1 123 ? -5.255 -4.425 -8.766 1.00 94.94 123 PRO A O 1
ATOM 923 N N . PHE A 1 124 ? -4.131 -2.484 -8.903 1.00 95.31 124 PHE A N 1
ATOM 924 C CA . PHE A 1 124 ? -3.278 -2.863 -10.044 1.00 95.31 124 PHE A CA 1
ATOM 925 C C . PHE A 1 124 ? -2.036 -3.684 -9.639 1.00 95.31 124 PHE A C 1
ATOM 927 O O . PHE A 1 124 ? -1.421 -4.360 -10.473 1.00 95.31 124 PHE A O 1
ATOM 934 N N . TYR A 1 125 ? -1.668 -3.612 -8.361 1.00 96.56 125 TYR A N 1
ATOM 935 C CA . TYR A 1 125 ? -0.547 -4.314 -7.742 1.00 96.56 125 TYR A CA 1
ATOM 936 C C . TYR A 1 125 ? -1.027 -5.566 -7.003 1.00 96.56 125 TYR A C 1
ATOM 938 O O . TYR A 1 125 ? -2.223 -5.734 -6.799 1.00 96.56 125 TYR A O 1
ATOM 946 N N . ALA A 1 126 ? -0.112 -6.440 -6.596 1.00 97.00 126 ALA A N 1
ATOM 947 C CA . ALA A 1 126 ? -0.389 -7.551 -5.683 1.00 97.00 126 ALA A CA 1
ATOM 948 C C . ALA A 1 126 ? 0.839 -7.824 -4.808 1.00 97.00 126 ALA A C 1
ATOM 950 O O . ALA A 1 126 ? 1.958 -7.545 -5.242 1.00 97.00 126 ALA A O 1
ATOM 951 N N . THR A 1 127 ? 0.665 -8.389 -3.612 1.00 96.44 127 THR A N 1
ATOM 952 C CA . THR A 1 127 ? 1.806 -8.829 -2.785 1.00 96.44 127 THR A CA 1
ATOM 953 C C . THR A 1 127 ? 2.668 -9.834 -3.544 1.00 96.44 127 THR A C 1
ATOM 955 O O . THR A 1 127 ? 3.877 -9.652 -3.651 1.00 96.44 127 THR A O 1
ATOM 958 N N . ASP A 1 128 ? 2.029 -10.818 -4.170 1.00 96.62 128 ASP A N 1
ATOM 959 C CA . ASP A 1 128 ? 2.643 -11.696 -5.159 1.00 96.62 128 ASP A CA 1
ATOM 960 C C . ASP A 1 128 ? 1.589 -12.082 -6.207 1.00 96.62 128 ASP A C 1
ATOM 962 O O . ASP A 1 128 ? 0.561 -12.667 -5.878 1.00 96.62 128 ASP A O 1
ATOM 966 N N . LYS A 1 129 ? 1.808 -11.756 -7.484 1.00 94.50 129 LYS A N 1
ATOM 967 C CA . LYS A 1 129 ? 0.808 -11.958 -8.550 1.00 94.50 129 LYS A CA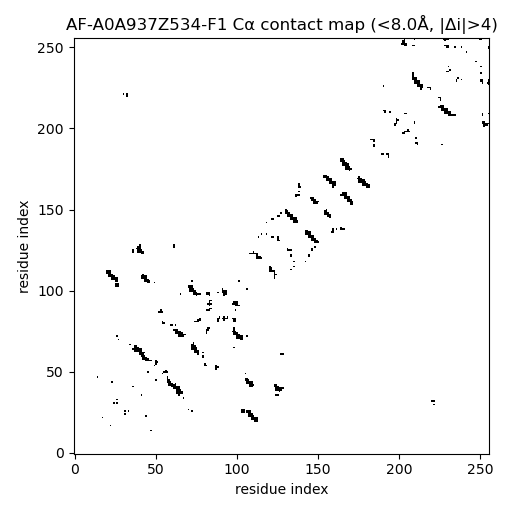 1
ATOM 968 C C . LYS A 1 129 ? 0.555 -13.431 -8.894 1.00 94.50 129 LYS A C 1
ATOM 970 O O . LYS A 1 129 ? -0.389 -13.709 -9.634 1.00 94.50 129 LYS A O 1
ATOM 975 N N . LEU A 1 130 ? 1.394 -14.363 -8.434 1.00 95.62 130 LEU A N 1
ATOM 976 C CA . LEU A 1 130 ? 1.185 -15.801 -8.614 1.00 95.62 130 LEU A CA 1
ATOM 977 C C . LEU A 1 130 ? 0.519 -16.455 -7.403 1.00 95.62 130 LEU A C 1
ATOM 979 O O . LEU A 1 130 ? -0.258 -17.392 -7.580 1.00 95.62 130 LEU A O 1
ATOM 983 N N . ALA A 1 131 ? 0.837 -15.989 -6.199 1.00 97.56 131 ALA A N 1
ATOM 984 C CA . ALA A 1 131 ? 0.355 -16.570 -4.952 1.00 97.56 131 ALA A CA 1
ATOM 985 C C . ALA A 1 131 ? -0.886 -15.866 -4.388 1.00 97.56 131 ALA A C 1
ATOM 987 O O . ALA A 1 131 ? -1.605 -16.473 -3.595 1.00 97.56 131 ALA A O 1
ATOM 988 N N . CYS A 1 132 ? -1.147 -14.619 -4.785 1.00 97.25 132 CYS A N 1
ATOM 989 C CA . CYS A 1 132 ? -2.226 -13.798 -4.247 1.00 97.25 132 CYS A CA 1
ATOM 990 C C . CYS A 1 132 ? -3.310 -13.479 -5.276 1.00 97.25 132 CYS A C 1
ATOM 992 O O . CYS A 1 132 ? -3.069 -13.295 -6.474 1.00 97.25 132 CYS A O 1
ATOM 994 N N . SER A 1 133 ? -4.536 -13.349 -4.780 1.00 95.50 133 SER A N 1
ATOM 995 C CA . SER A 1 133 ? -5.690 -12.911 -5.549 1.00 95.50 133 SER A CA 1
ATOM 996 C C . SER A 1 133 ? -6.513 -11.885 -4.788 1.00 95.50 133 SER A C 1
ATOM 998 O O . SER A 1 133 ? -6.833 -12.071 -3.620 1.00 95.50 133 SER A O 1
ATOM 1000 N N . TRP A 1 134 ? -6.909 -10.820 -5.486 1.00 96.06 134 TRP A N 1
ATOM 1001 C CA . TRP A 1 134 ? -7.839 -9.827 -4.956 1.00 96.06 134 TRP A CA 1
ATOM 1002 C C . TRP A 1 134 ? -9.269 -10.352 -4.902 1.00 96.06 134 TRP A C 1
ATOM 1004 O O . TRP A 1 134 ? -9.766 -10.918 -5.887 1.00 96.06 134 TRP A O 1
ATOM 1014 N N . HIS A 1 135 ? -9.931 -10.058 -3.786 1.00 95.50 135 HIS A N 1
ATOM 1015 C CA . HIS A 1 135 ? -11.342 -10.308 -3.526 1.00 95.50 135 HIS A CA 1
ATOM 1016 C C . HIS A 1 135 ? -11.990 -9.073 -2.891 1.00 95.50 135 HIS A C 1
ATOM 1018 O O . HIS A 1 135 ? -11.363 -8.352 -2.113 1.00 95.50 135 HIS A O 1
ATOM 1024 N N . TRP A 1 136 ? -13.249 -8.823 -3.246 1.00 96.75 136 TRP A N 1
ATOM 1025 C CA . TRP A 1 136 ? -14.045 -7.750 -2.661 1.00 96.75 136 TRP A CA 1
ATOM 1026 C C . TRP A 1 136 ? -14.804 -8.282 -1.450 1.00 96.75 136 TRP A C 1
ATOM 1028 O O . TRP A 1 136 ? -15.591 -9.222 -1.577 1.00 96.75 136 TRP A O 1
ATOM 1038 N N . LEU A 1 137 ? -14.569 -7.677 -0.291 1.00 96.00 137 LEU A N 1
ATOM 1039 C CA . LEU A 1 137 ? -15.235 -7.997 0.965 1.00 96.00 137 LEU A CA 1
ATOM 1040 C C . LEU A 1 137 ? -16.133 -6.833 1.376 1.00 96.00 137 LEU A C 1
ATOM 1042 O O . LEU A 1 137 ? -15.815 -5.674 1.125 1.00 96.00 137 LEU A O 1
ATOM 1046 N N . THR A 1 138 ? -17.242 -7.132 2.046 1.00 95.69 138 THR A N 1
ATOM 1047 C CA . THR A 1 138 ? -18.175 -6.121 2.558 1.00 95.69 138 THR A CA 1
ATOM 1048 C C . THR A 1 138 ? -18.553 -6.424 3.999 1.00 95.69 138 THR A C 1
ATOM 1050 O O . THR A 1 138 ? -18.840 -7.576 4.318 1.00 95.69 138 THR A O 1
ATOM 1053 N N . GLY A 1 139 ? -18.630 -5.392 4.837 1.00 93.44 139 GLY A N 1
ATOM 1054 C CA . GLY A 1 139 ? -19.014 -5.484 6.245 1.00 93.44 139 GLY A CA 1
ATOM 1055 C C . GLY A 1 139 ? -19.543 -4.139 6.741 1.00 93.44 139 GLY A C 1
ATOM 1056 O O . GLY A 1 139 ? -19.005 -3.107 6.364 1.00 93.44 139 GLY A O 1
ATOM 1057 N N . LYS A 1 140 ? -20.654 -4.138 7.493 1.00 89.25 140 LYS A N 1
ATOM 1058 C CA . LYS A 1 140 ? -21.321 -2.953 8.089 1.00 89.25 140 LYS A CA 1
ATOM 1059 C C . LYS A 1 140 ? -21.252 -1.646 7.275 1.00 89.25 140 LYS A C 1
ATOM 1061 O O . LYS A 1 140 ? -20.961 -0.564 7.784 1.00 89.25 140 LYS A O 1
ATOM 1066 N N . GLY A 1 141 ? -21.592 -1.739 5.991 1.00 89.06 141 GLY A N 1
ATOM 1067 C CA . GLY A 1 141 ? -21.705 -0.577 5.106 1.00 89.06 141 GLY A CA 1
ATOM 1068 C C . GLY A 1 141 ? -20.387 -0.074 4.513 1.00 89.06 141 GLY A C 1
ATOM 1069 O O . GLY A 1 141 ? -20.425 0.884 3.744 1.00 89.06 141 GLY A O 1
ATOM 1070 N N . ILE A 1 142 ? -19.258 -0.724 4.797 1.00 92.12 142 ILE A N 1
ATOM 1071 C CA . ILE A 1 142 ? -17.999 -0.524 4.078 1.00 92.12 142 ILE A CA 1
ATOM 1072 C C . ILE A 1 142 ? -17.671 -1.744 3.220 1.00 92.12 142 ILE A C 1
ATOM 1074 O O . ILE A 1 142 ? -18.144 -2.860 3.456 1.00 92.12 142 ILE A O 1
ATOM 1078 N N . GLY A 1 143 ? -16.863 -1.520 2.191 1.00 94.38 143 GLY A N 1
ATOM 1079 C CA . GLY A 1 143 ? -16.288 -2.591 1.399 1.00 94.38 143 GLY A CA 1
ATOM 1080 C C . GLY A 1 143 ? -14.805 -2.353 1.175 1.00 94.38 143 GLY A C 1
ATOM 1081 O O . GLY A 1 143 ? -14.364 -1.207 1.068 1.00 94.38 143 GLY A O 1
ATOM 1082 N N . VAL A 1 144 ? -14.048 -3.443 1.141 1.00 94.94 144 VAL A N 1
ATOM 1083 C CA . VAL A 1 144 ? -12.592 -3.433 1.041 1.00 94.94 144 VAL A CA 1
ATOM 1084 C C . VAL A 1 144 ? -12.130 -4.447 0.009 1.00 94.94 144 VAL A C 1
ATOM 1086 O O . VAL A 1 144 ? -12.646 -5.563 -0.080 1.00 94.94 144 VAL A O 1
ATOM 1089 N N . TRP A 1 145 ? -11.130 -4.057 -0.774 1.00 96.25 145 TRP A N 1
ATOM 1090 C CA . TRP A 1 145 ? -10.339 -5.016 -1.528 1.00 96.25 145 TRP A CA 1
ATOM 1091 C C . TRP A 1 145 ? -9.320 -5.638 -0.583 1.00 96.25 145 TRP A C 1
ATOM 1093 O O . TRP A 1 145 ? -8.564 -4.917 0.064 1.00 96.25 145 TRP A O 1
ATOM 1103 N N . ALA A 1 146 ? -9.296 -6.964 -0.521 1.00 96.38 146 ALA A N 1
ATOM 1104 C CA . ALA A 1 146 ? -8.313 -7.716 0.243 1.00 96.38 146 ALA A CA 1
ATOM 1105 C C . ALA A 1 146 ? -7.683 -8.808 -0.621 1.00 96.38 146 ALA A C 1
ATOM 1107 O O . ALA A 1 146 ? -8.311 -9.321 -1.553 1.00 96.38 146 ALA A O 1
ATOM 1108 N N . GLU A 1 147 ? -6.437 -9.150 -0.315 1.00 95.88 147 GLU A N 1
ATOM 1109 C CA . GLU A 1 147 ? -5.765 -10.285 -0.935 1.00 95.88 147 GLU A CA 1
ATOM 1110 C C . GLU A 1 147 ? -6.010 -11.549 -0.111 1.00 95.88 147 GLU A C 1
ATOM 1112 O O . GLU A 1 147 ? -5.880 -11.545 1.113 1.00 95.88 147 GLU A O 1
ATOM 1117 N N . SER A 1 148 ? -6.316 -12.638 -0.806 1.00 96.56 148 SER A N 1
ATOM 1118 C CA . SER A 1 148 ? -6.107 -13.991 -0.299 1.00 96.56 148 SER A CA 1
ATOM 1119 C C . SER A 1 148 ? -4.816 -14.510 -0.916 1.00 96.56 148 SER A C 1
ATOM 1121 O O . SER A 1 148 ? -4.683 -14.493 -2.141 1.00 96.56 148 SER A O 1
ATOM 1123 N N . CYS A 1 149 ? -3.867 -14.949 -0.095 1.00 97.62 149 CYS A N 1
ATOM 1124 C CA . CYS A 1 149 ? -2.554 -15.396 -0.551 1.00 97.62 149 CYS A CA 1
ATOM 1125 C C . CYS A 1 149 ? -2.264 -16.826 -0.107 1.00 97.62 149 CYS A C 1
ATOM 1127 O O . CYS A 1 149 ? -2.523 -17.190 1.035 1.00 97.62 149 CYS A O 1
ATOM 1129 N N . LYS A 1 150 ? -1.661 -17.627 -0.987 1.00 97.94 150 LYS A N 1
ATOM 1130 C CA . LYS A 1 150 ? -1.198 -18.980 -0.671 1.00 97.94 150 LYS A CA 1
ATOM 1131 C C . LYS A 1 150 ? 0.313 -19.086 -0.838 1.00 97.94 150 LYS A C 1
ATOM 1133 O O . LYS A 1 150 ? 0.810 -19.202 -1.956 1.00 97.94 150 LYS A O 1
ATOM 1138 N N . PHE A 1 151 ? 1.020 -19.096 0.284 1.00 96.50 151 PHE A N 1
ATOM 1139 C CA . PHE A 1 151 ? 2.471 -19.253 0.348 1.00 96.50 151 PHE A CA 1
ATOM 1140 C C . PHE A 1 151 ? 2.850 -20.618 0.933 1.00 96.50 151 PHE A C 1
ATOM 1142 O O . PHE A 1 151 ? 1.994 -21.387 1.367 1.00 96.50 151 PHE A O 1
ATOM 1149 N N . GLU A 1 152 ? 4.150 -20.919 0.985 1.00 95.50 152 GLU A N 1
ATOM 1150 C CA . GLU A 1 152 ? 4.662 -22.108 1.685 1.00 95.50 152 GLU A CA 1
ATOM 1151 C C . GLU A 1 152 ? 4.363 -22.075 3.193 1.00 95.50 152 GLU A C 1
ATOM 1153 O O . GLU A 1 152 ? 4.255 -23.123 3.824 1.00 95.50 152 GLU A O 1
ATOM 1158 N N . THR A 1 153 ? 4.195 -20.876 3.759 1.00 93.75 153 THR A N 1
ATOM 1159 C CA . THR A 1 153 ? 3.884 -20.647 5.177 1.00 93.75 153 THR A CA 1
ATOM 1160 C C . THR A 1 153 ? 2.404 -20.799 5.525 1.00 93.75 153 THR A C 1
ATOM 1162 O O . THR A 1 153 ? 2.074 -20.738 6.705 1.00 93.75 153 THR A O 1
ATOM 1165 N N . GLY A 1 154 ? 1.526 -20.977 4.532 1.00 96.56 154 GLY A N 1
ATOM 1166 C CA . GLY A 1 154 ? 0.089 -21.150 4.738 1.00 96.56 154 GLY A CA 1
ATOM 1167 C C . GLY A 1 154 ? -0.778 -20.297 3.814 1.00 96.56 154 GLY A C 1
ATOM 1168 O O . GLY A 1 154 ? -0.299 -19.605 2.906 1.00 96.56 154 GLY A O 1
ATOM 1169 N N . SER A 1 155 ? -2.083 -20.366 4.059 1.00 97.44 155 SER A N 1
ATOM 1170 C CA . SER A 1 155 ? -3.120 -19.599 3.367 1.00 97.44 155 SER A CA 1
ATOM 1171 C C . SER A 1 155 ? -3.519 -18.403 4.224 1.00 97.44 155 SER A C 1
ATOM 1173 O O . SER A 1 155 ? -4.054 -18.571 5.317 1.00 97.44 155 SER A O 1
ATOM 1175 N N . TRP A 1 156 ? -3.237 -17.206 3.727 1.00 97.62 156 TRP A N 1
ATOM 1176 C CA . TRP A 1 156 ? -3.492 -15.933 4.386 1.00 97.62 156 TRP A CA 1
ATOM 1177 C C . TRP A 1 156 ? -4.775 -15.338 3.827 1.00 97.62 156 TRP A C 1
ATOM 1179 O O . TRP A 1 156 ? -4.872 -15.102 2.620 1.00 97.62 156 TRP A O 1
ATOM 1189 N N . GLU A 1 157 ? -5.756 -15.092 4.688 1.00 96.62 157 GLU A N 1
ATOM 1190 C CA . GLU A 1 157 ? -7.068 -14.609 4.265 1.00 96.62 157 GLU A CA 1
ATOM 1191 C C . GLU A 1 157 ? -7.596 -13.531 5.198 1.00 96.62 157 GLU A C 1
ATOM 1193 O O . GLU A 1 157 ? -7.577 -13.686 6.423 1.00 96.62 157 GLU A O 1
ATOM 1198 N N . VAL A 1 158 ? -8.119 -12.463 4.592 1.00 96.88 158 VAL A N 1
ATOM 1199 C CA . VAL A 1 158 ? -8.919 -11.465 5.296 1.00 96.88 158 VAL A CA 1
ATOM 1200 C C . VAL A 1 158 ? -10.392 -11.850 5.223 1.00 96.88 158 VAL A C 1
ATOM 1202 O O . VAL A 1 158 ? -10.898 -12.193 4.154 1.00 96.88 158 VAL A O 1
ATOM 1205 N N . GLN A 1 159 ? -11.096 -11.765 6.346 1.00 95.75 159 GLN A N 1
ATOM 1206 C CA . GLN A 1 159 ? -12.529 -12.030 6.442 1.00 95.75 159 GLN A CA 1
ATOM 1207 C C . GLN A 1 159 ? -13.208 -10.934 7.265 1.00 95.75 159 GLN A C 1
ATOM 1209 O O . 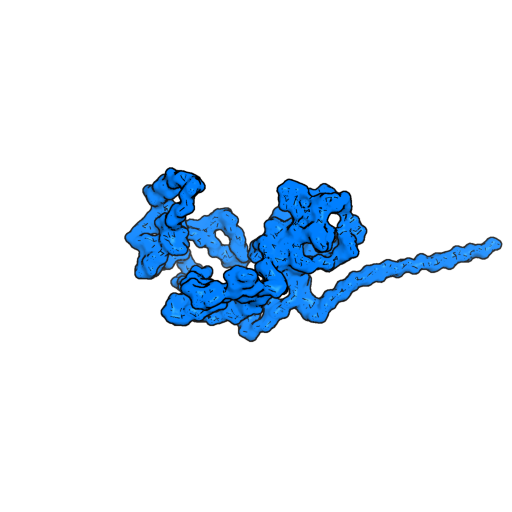GLN A 1 159 ? -12.561 -10.247 8.048 1.00 95.75 159 GLN A O 1
ATOM 1214 N N . TYR A 1 160 ? -14.511 -10.736 7.075 1.00 96.06 160 TYR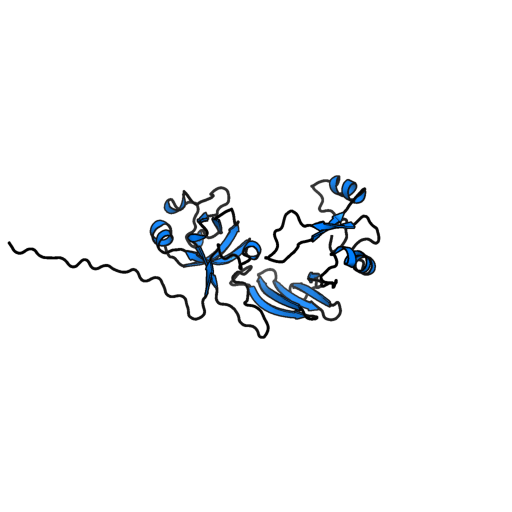 A N 1
ATOM 1215 C CA . TYR A 1 160 ? -15.293 -9.864 7.951 1.00 96.06 160 TYR A CA 1
ATOM 1216 C C . TYR A 1 160 ? -15.873 -10.691 9.099 1.00 96.06 160 TYR A C 1
ATOM 1218 O O . TYR A 1 160 ? -16.556 -11.686 8.852 1.00 96.06 160 TYR A O 1
ATOM 1226 N N . ASP A 1 161 ? -15.618 -10.268 10.335 1.00 94.81 161 ASP A N 1
ATOM 1227 C CA . ASP A 1 161 ? -16.193 -10.838 11.546 1.00 94.81 161 ASP A CA 1
ATOM 1228 C C . ASP A 1 161 ? -17.467 -10.058 11.924 1.00 94.81 161 ASP A C 1
ATOM 1230 O O . ASP A 1 161 ? -17.378 -8.949 12.457 1.00 94.81 161 ASP A O 1
ATOM 1234 N N . PRO A 1 162 ? -18.671 -10.609 11.683 1.00 92.94 162 PRO A N 1
ATOM 1235 C CA . PRO A 1 162 ? -19.920 -9.924 11.997 1.00 92.94 162 PRO A CA 1
ATOM 1236 C C . PRO A 1 162 ? -20.247 -9.903 13.496 1.00 92.94 162 PRO A C 1
ATOM 1238 O O . PRO A 1 162 ? -21.134 -9.152 13.899 1.00 92.94 162 PRO A O 1
ATOM 1241 N N . GLN A 1 163 ? -19.604 -10.742 14.318 1.00 92.50 163 GLN A N 1
ATOM 1242 C CA . GLN A 1 163 ? -19.850 -10.767 15.762 1.00 92.50 163 GLN A CA 1
ATOM 1243 C C . GLN A 1 163 ? -19.162 -9.592 16.445 1.00 92.50 163 GLN A C 1
ATOM 1245 O O . GLN A 1 163 ? -19.749 -8.965 17.326 1.00 92.50 163 GLN A O 1
ATOM 1250 N N . ASN A 1 164 ? -17.938 -9.296 16.013 1.00 89.88 164 ASN A N 1
ATOM 1251 C CA . ASN A 1 164 ? -17.111 -8.252 16.605 1.00 89.88 164 ASN A CA 1
ATOM 1252 C C . ASN A 1 164 ? -16.983 -6.992 15.739 1.00 89.88 164 ASN A C 1
ATOM 1254 O O . ASN A 1 164 ? -16.448 -5.987 16.202 1.00 89.88 164 ASN A O 1
ATOM 1258 N N . ASP A 1 165 ? -17.521 -7.033 14.519 1.00 91.12 165 ASP A N 1
ATOM 1259 C CA . ASP A 1 165 ? -17.625 -5.907 13.597 1.00 91.12 165 ASP A CA 1
ATOM 1260 C C . ASP A 1 165 ? -16.277 -5.309 13.161 1.00 91.12 165 ASP A C 1
ATOM 1262 O O . ASP A 1 165 ? -16.028 -4.103 13.216 1.00 91.12 165 ASP A O 1
ATOM 1266 N N . TYR A 1 166 ? -15.388 -6.179 12.694 1.00 94.31 166 TYR A N 1
ATOM 1267 C CA . TYR A 1 166 ? -14.116 -5.789 12.097 1.00 94.31 166 TYR A CA 1
ATOM 1268 C C . TYR A 1 166 ? -13.686 -6.784 11.024 1.00 94.31 166 TYR A C 1
ATOM 1270 O O . TYR A 1 166 ? -14.222 -7.886 10.917 1.00 94.31 166 TYR A O 1
ATOM 1278 N N . PHE A 1 167 ? -12.704 -6.402 10.217 1.00 96.56 167 PHE A N 1
ATOM 1279 C CA . PHE A 1 167 ? -12.023 -7.339 9.335 1.00 96.56 167 PHE A CA 1
ATOM 1280 C C . PHE A 1 167 ? -10.867 -7.985 10.082 1.00 96.56 167 PHE A C 1
ATOM 1282 O O . PHE A 1 167 ? -10.104 -7.296 10.763 1.00 96.56 167 PHE A O 1
ATOM 1289 N N . THR A 1 168 ? -10.727 -9.294 9.930 1.00 96.62 168 THR A N 1
ATOM 1290 C CA . THR A 1 168 ? -9.658 -10.084 10.524 1.00 96.62 168 THR A CA 1
ATOM 1291 C C . THR A 1 168 ? -8.765 -10.701 9.474 1.00 96.62 168 THR A C 1
ATOM 1293 O O . THR A 1 168 ? -9.230 -11.044 8.395 1.00 96.62 168 THR A O 1
ATOM 1296 N N . LEU A 1 169 ? -7.495 -10.884 9.814 1.00 96.50 169 LEU A N 1
ATOM 1297 C CA . LEU A 1 169 ? -6.550 -11.719 9.090 1.00 96.50 169 LEU A CA 1
ATOM 1298 C C . LEU A 1 169 ? -6.379 -13.048 9.831 1.00 96.50 169 LEU A C 1
ATOM 1300 O O . LEU A 1 169 ? -6.222 -13.065 11.052 1.00 96.50 169 LEU A O 1
ATOM 1304 N N . SER A 1 170 ? -6.370 -14.152 9.090 1.00 96.12 170 SER A N 1
ATOM 1305 C CA . SER A 1 170 ? -6.056 -15.484 9.615 1.00 96.12 170 SER A CA 1
ATOM 1306 C C . SER A 1 170 ? -5.084 -16.224 8.697 1.00 96.12 170 SER A C 1
ATOM 1308 O O . SER A 1 170 ? -5.035 -15.960 7.493 1.00 96.12 170 SER A O 1
ATOM 1310 N N . VAL A 1 171 ? -4.319 -17.155 9.277 1.00 96.12 171 VAL A N 1
ATOM 1311 C CA . VAL A 1 171 ? -3.434 -18.075 8.544 1.00 96.12 171 VAL A CA 1
ATOM 1312 C C . VAL A 1 171 ? -3.927 -19.497 8.757 1.00 96.12 171 VAL A C 1
ATOM 1314 O O . VAL A 1 171 ? -4.003 -19.941 9.902 1.00 96.12 171 VAL A O 1
ATOM 1317 N N . ASP A 1 172 ? -4.302 -20.198 7.689 1.00 94.44 172 ASP A N 1
ATOM 1318 C CA . ASP A 1 172 ? -4.830 -21.572 7.735 1.00 94.44 172 ASP A CA 1
ATOM 1319 C C . ASP A 1 172 ? -5.975 -21.767 8.758 1.00 94.44 172 ASP A C 1
ATOM 1321 O O . ASP A 1 172 ? -6.092 -22.807 9.408 1.00 94.44 172 ASP A O 1
ATOM 1325 N N . GLY A 1 173 ? -6.826 -20.748 8.931 1.00 88.00 173 GLY A N 1
ATOM 1326 C CA . GLY A 1 173 ? -7.949 -20.781 9.877 1.00 88.00 173 GLY A CA 1
ATOM 1327 C C . GLY A 1 173 ? -7.549 -20.747 11.359 1.00 88.00 173 GLY A C 1
ATOM 1328 O O . GLY A 1 173 ? -8.363 -21.087 12.218 1.00 88.00 173 GLY A O 1
ATOM 1329 N N . SER A 1 174 ? -6.309 -20.356 11.667 1.00 92.62 174 SER A N 1
ATOM 1330 C CA . SER A 1 174 ? -5.861 -20.035 13.028 1.00 92.62 174 SER A CA 1
ATOM 1331 C C . SER A 1 174 ? -6.628 -18.857 13.643 1.00 92.62 174 SER A C 1
ATOM 1333 O O . SER A 1 174 ? -7.491 -18.237 13.011 1.00 92.62 174 SER A O 1
ATOM 1335 N N . SER A 1 175 ? -6.312 -18.555 14.908 1.00 90.56 175 SER A N 1
ATOM 1336 C CA . SER A 1 175 ? -6.841 -17.388 15.608 1.00 90.56 175 SER A CA 1
ATOM 1337 C C . SER A 1 175 ? -6.707 -16.140 14.744 1.00 90.56 175 SER A C 1
ATOM 1339 O O . SER A 1 175 ? -5.630 -15.795 14.268 1.00 90.56 175 SER A O 1
ATOM 1341 N N . SER A 1 176 ? -7.844 -15.496 14.534 1.00 91.38 176 SER A N 1
ATOM 1342 C CA . SER A 1 176 ? -7.959 -14.283 13.746 1.00 91.38 176 SER A CA 1
ATOM 1343 C C . SER A 1 176 ? -7.407 -13.078 14.504 1.00 91.38 176 SER A C 1
ATOM 1345 O O . SER A 1 176 ? -7.633 -12.949 15.707 1.00 91.38 176 SER A O 1
ATOM 1347 N N . TYR A 1 177 ? -6.748 -12.174 13.783 1.00 91.19 177 TYR A N 1
ATOM 1348 C CA . TYR A 1 177 ? -6.268 -10.894 14.304 1.00 91.19 177 TYR A CA 1
ATOM 1349 C C . TYR A 1 177 ? -6.992 -9.747 13.595 1.00 91.19 177 TYR A C 1
ATOM 1351 O O . TYR A 1 177 ? -7.097 -9.785 12.367 1.00 91.19 177 TYR A O 1
ATOM 1359 N N . PRO A 1 178 ? -7.512 -8.737 14.311 1.00 93.44 178 PRO A N 1
ATOM 1360 C CA . PRO A 1 178 ? -8.179 -7.601 13.685 1.00 93.44 178 PRO A CA 1
ATOM 1361 C C . PRO A 1 178 ? -7.176 -6.779 12.863 1.00 93.44 178 PRO A C 1
ATOM 1363 O O . PRO A 1 178 ? -6.101 -6.439 13.344 1.00 93.44 178 PRO A O 1
ATOM 1366 N N . VAL A 1 179 ? -7.534 -6.451 11.621 1.00 93.81 179 VAL A N 1
ATOM 1367 C CA . VAL A 1 179 ? -6.703 -5.643 10.703 1.00 93.81 179 VAL A CA 1
ATOM 1368 C C . VAL A 1 179 ? -7.388 -4.365 10.236 1.00 93.81 179 VAL A C 1
ATOM 1370 O O . VAL A 1 179 ? -6.724 -3.443 9.771 1.00 93.81 179 VAL A O 1
ATOM 1373 N N . LEU A 1 180 ? -8.714 -4.283 10.362 1.00 94.56 180 LEU A N 1
ATOM 1374 C CA . LEU A 1 180 ? -9.461 -3.059 10.097 1.00 94.56 180 LEU A CA 1
ATOM 1375 C C . LEU A 1 180 ? -10.708 -3.001 10.975 1.00 94.56 180 LEU A C 1
ATOM 1377 O O . LEU A 1 180 ? -11.588 -3.856 10.875 1.00 94.56 180 LEU A O 1
ATOM 1381 N N . ARG A 1 181 ? -10.797 -1.953 11.791 1.00 93.25 181 ARG A N 1
ATOM 1382 C CA . ARG A 1 181 ? -11.961 -1.614 12.617 1.00 93.25 181 ARG A CA 1
ATOM 1383 C C . ARG A 1 181 ? -12.577 -0.324 12.086 1.00 93.25 181 ARG A C 1
ATOM 1385 O O . ARG A 1 181 ? -11.853 0.547 11.605 1.00 93.25 181 ARG A O 1
ATOM 1392 N N . GLN A 1 182 ? -13.898 -0.191 12.179 1.00 91.44 182 GLN A N 1
ATOM 1393 C CA . GLN A 1 182 ? -14.583 1.043 11.795 1.00 91.44 182 GLN A CA 1
ATOM 1394 C C . GLN A 1 182 ? -15.131 1.763 13.020 1.00 91.44 182 GLN A C 1
ATOM 1396 O O . GLN A 1 182 ? -15.752 1.159 13.890 1.00 91.44 182 GLN A O 1
ATOM 1401 N N . PHE A 1 183 ? -14.962 3.078 13.027 1.00 92.19 183 PHE A N 1
ATOM 1402 C CA . PHE A 1 183 ? -15.541 3.969 14.020 1.00 92.19 183 PHE A CA 1
ATOM 1403 C C . PHE A 1 183 ? -16.258 5.105 13.301 1.00 92.19 183 PHE A C 1
ATOM 1405 O O . PHE A 1 183 ? -15.868 5.507 12.202 1.00 92.19 183 PHE A O 1
ATOM 1412 N N . HIS A 1 184 ? -17.328 5.613 13.905 1.00 90.94 184 HIS A N 1
ATOM 1413 C CA . HIS A 1 184 ? -18.149 6.651 13.298 1.00 90.94 184 HIS A CA 1
ATOM 1414 C C . HIS A 1 184 ? -18.067 7.945 14.092 1.00 90.94 184 HIS A C 1
ATOM 1416 O O . HIS A 1 184 ? -18.293 7.973 15.295 1.00 90.94 184 HIS A O 1
ATOM 1422 N N . LYS A 1 185 ? -17.837 9.033 13.366 1.00 94.06 185 LYS A N 1
ATOM 1423 C CA . LYS A 1 185 ? -17.973 10.409 13.839 1.00 94.06 185 LYS A CA 1
ATOM 1424 C C . LYS A 1 185 ? -18.797 11.204 12.836 1.00 94.06 185 LYS A C 1
ATOM 1426 O O . LYS A 1 185 ? -18.975 10.764 11.693 1.00 94.06 185 LYS A O 1
ATOM 1431 N N . LYS A 1 186 ? -19.262 12.391 13.213 1.00 94.62 186 LYS A N 1
ATOM 1432 C CA . LYS A 1 186 ? -19.827 13.321 12.229 1.00 94.62 186 LYS A CA 1
ATOM 1433 C C . LYS A 1 186 ? -18.729 13.883 11.326 1.00 94.62 186 LYS A C 1
ATOM 1435 O O . LYS A 1 186 ? -17.535 13.830 11.639 1.00 94.62 186 LYS A O 1
ATOM 1440 N N . ALA A 1 187 ? -19.128 14.407 10.171 1.00 91.31 187 ALA A N 1
ATOM 1441 C CA . ALA A 1 187 ? -18.185 14.915 9.179 1.00 91.31 187 ALA A CA 1
ATOM 1442 C C . ALA A 1 187 ? -17.361 16.091 9.733 1.00 91.31 187 ALA A C 1
ATOM 1444 O O . ALA A 1 187 ? -16.156 16.153 9.510 1.00 91.31 187 ALA A O 1
ATOM 1445 N N . GLU A 1 188 ? -18.009 16.963 10.503 1.00 94.12 188 GLU A N 1
ATOM 1446 C CA . GLU A 1 188 ? -17.462 18.176 11.112 1.00 94.12 188 GLU A CA 1
ATOM 1447 C C . GLU A 1 188 ? -16.661 17.951 12.406 1.00 94.12 188 GLU A C 1
ATOM 1449 O O . GLU A 1 188 ? -15.982 18.865 12.868 1.00 94.12 188 GLU A O 1
ATOM 1454 N N . GLU A 1 189 ? -16.736 16.761 13.003 1.00 95.75 189 GLU A N 1
ATOM 1455 C CA . GLU A 1 189 ? -16.020 16.419 14.238 1.00 95.75 189 GLU A CA 1
ATOM 1456 C C . GLU A 1 189 ? -14.574 15.978 13.934 1.00 95.75 189 GLU A C 1
ATOM 1458 O O . GLU A 1 189 ? -14.316 15.356 12.902 1.00 95.75 189 GLU A O 1
ATOM 1463 N N . GLY A 1 190 ? -13.622 16.270 14.824 1.00 94.25 190 GLY A N 1
ATOM 1464 C CA . GLY A 1 190 ? -12.270 15.688 14.775 1.00 94.25 190 GLY A CA 1
ATOM 1465 C C . GLY A 1 190 ? -12.257 14.216 15.225 1.00 94.25 190 GLY A C 1
ATOM 1466 O O . GLY A 1 190 ? -13.256 13.754 15.782 1.00 94.25 190 GLY A O 1
ATOM 1467 N N . PRO A 1 191 ? -11.183 13.442 14.978 1.00 95.44 191 PRO A N 1
ATOM 1468 C CA . PRO A 1 191 ? -11.080 12.046 15.432 1.00 95.44 191 PRO A CA 1
ATOM 1469 C C . PRO A 1 191 ? -11.111 11.877 16.962 1.00 95.44 191 PRO A C 1
ATOM 1471 O O . PRO A 1 191 ? -11.482 10.823 17.465 1.00 95.44 191 PRO A O 1
ATOM 1474 N N . GLU A 1 192 ? -10.813 12.922 17.724 1.00 96.12 192 GLU A N 1
ATOM 1475 C CA . GLU A 1 192 ? -10.737 12.960 19.188 1.00 96.12 192 GLU A CA 1
ATOM 1476 C C . GLU A 1 192 ? -12.069 12.609 19.851 1.00 96.12 192 GLU A C 1
ATOM 1478 O O . GLU A 1 192 ? -12.090 12.099 20.973 1.00 96.12 192 GLU A O 1
ATOM 1483 N N . VAL A 1 193 ? -13.188 12.815 19.147 1.00 97.25 193 VAL A N 1
ATOM 1484 C CA . VAL A 1 193 ? -14.517 12.401 19.622 1.00 97.25 193 VAL A CA 1
ATOM 1485 C C . VAL A 1 193 ? -14.645 10.884 19.771 1.00 97.25 193 VAL A C 1
ATOM 1487 O O . VAL A 1 193 ? -15.541 10.424 20.474 1.00 97.25 193 VAL A O 1
ATOM 1490 N N . LEU A 1 194 ? -13.753 10.113 19.140 1.00 97.00 194 LEU A N 1
ATOM 1491 C CA . LEU A 1 194 ? -13.716 8.655 19.223 1.00 97.00 194 LEU A CA 1
ATOM 1492 C C . LEU A 1 194 ? -13.018 8.163 20.499 1.00 97.00 194 LEU A C 1
ATOM 1494 O O . LEU A 1 194 ? -13.326 7.070 20.965 1.00 97.00 194 LEU A O 1
ATOM 1498 N N . LEU A 1 195 ? -12.130 8.958 21.115 1.00 96.62 195 LEU A N 1
ATOM 1499 C CA . LEU A 1 195 ? -11.327 8.523 22.270 1.00 96.62 195 LEU A CA 1
ATOM 1500 C C . LEU A 1 195 ? -12.165 7.929 23.422 1.00 96.62 195 LEU A C 1
ATOM 1502 O O . LEU A 1 195 ? -11.771 6.891 23.948 1.00 96.62 195 LEU A O 1
ATOM 1506 N N . PRO A 1 196 ? -13.325 8.493 23.823 1.00 96.19 196 PRO A N 1
ATOM 1507 C CA . PRO A 1 196 ? -14.155 7.881 24.864 1.00 96.19 196 PRO A CA 1
ATOM 1508 C C . PRO A 1 196 ? -14.659 6.471 24.512 1.00 96.19 196 PRO A C 1
ATOM 1510 O O . PRO A 1 196 ? -14.725 5.608 25.386 1.00 96.19 196 PRO A O 1
ATOM 1513 N N . GLU A 1 197 ? -15.011 6.218 23.248 1.00 95.56 197 GLU A N 1
ATOM 1514 C CA . GLU A 1 197 ? -15.438 4.893 22.779 1.00 95.56 197 GLU A CA 1
ATOM 1515 C C . GLU A 1 197 ? -14.263 3.906 22.749 1.00 95.56 197 GLU A C 1
ATOM 1517 O O . GLU A 1 197 ? -14.399 2.756 23.177 1.00 95.56 197 GLU A O 1
ATOM 1522 N N . LEU A 1 198 ? -13.089 4.371 22.320 1.00 95.88 198 LEU A N 1
ATOM 1523 C CA . LEU A 1 198 ? -11.859 3.579 22.291 1.00 95.88 198 LEU A CA 1
ATOM 1524 C C . LEU A 1 198 ? -11.407 3.165 23.702 1.00 95.88 198 LEU A C 1
ATOM 1526 O O . LEU A 1 198 ? -11.094 1.997 23.924 1.00 95.88 198 LEU A O 1
ATOM 1530 N N . ARG A 1 199 ? -11.474 4.074 24.686 1.00 96.06 199 ARG A N 1
ATOM 1531 C CA . ARG A 1 199 ? -11.223 3.754 26.106 1.00 96.06 199 ARG A CA 1
ATOM 1532 C C . ARG A 1 199 ? -12.209 2.724 26.636 1.00 96.06 199 ARG A C 1
ATOM 1534 O O . ARG A 1 199 ? -11.827 1.709 27.207 1.00 96.06 199 ARG A O 1
ATOM 1541 N N . LYS A 1 200 ? -13.504 2.952 26.395 1.00 95.25 200 LYS A N 1
ATOM 1542 C CA . LYS A 1 200 ? -14.576 2.059 26.856 1.00 95.25 200 LYS A CA 1
ATOM 1543 C C . LYS A 1 200 ? -14.462 0.647 26.271 1.00 95.25 200 LYS A C 1
ATOM 1545 O O . LYS A 1 200 ? -14.882 -0.308 26.919 1.00 95.25 200 LYS A O 1
ATOM 1550 N N . SER A 1 201 ? -13.936 0.521 25.053 1.00 92.56 201 SER A N 1
ATOM 1551 C CA . SER A 1 201 ? -13.687 -0.768 24.396 1.00 92.56 201 SER A CA 1
ATOM 1552 C C . SER A 1 201 ? -12.360 -1.420 24.800 1.00 92.56 201 SER A C 1
ATOM 1554 O O . SER A 1 201 ? -12.115 -2.557 24.406 1.00 92.56 201 SER A O 1
ATOM 1556 N N . GLY A 1 202 ? -11.534 -0.744 25.606 1.00 94.44 202 GLY A N 1
ATOM 1557 C CA . GLY A 1 202 ? -10.226 -1.237 26.039 1.00 94.44 202 GLY A CA 1
ATOM 1558 C C . GLY A 1 202 ? -9.174 -1.255 24.930 1.00 94.44 202 GLY A C 1
ATOM 1559 O O . GLY A 1 202 ? -8.146 -1.901 25.095 1.00 94.44 202 GLY A O 1
ATOM 1560 N N . LEU A 1 203 ? -9.423 -0.569 23.808 1.00 94.25 203 LEU A N 1
ATOM 1561 C CA . LEU A 1 203 ? -8.467 -0.478 22.701 1.00 94.25 203 LEU A CA 1
ATOM 1562 C C . LEU A 1 203 ? -7.325 0.492 23.006 1.00 94.25 203 LEU A C 1
ATOM 1564 O O . LEU A 1 203 ? -6.243 0.347 22.446 1.00 94.25 203 LEU A O 1
ATOM 1568 N N . ILE A 1 204 ? -7.570 1.444 23.910 1.00 96.25 204 ILE A N 1
ATOM 1569 C CA . ILE A 1 204 ? -6.570 2.362 24.4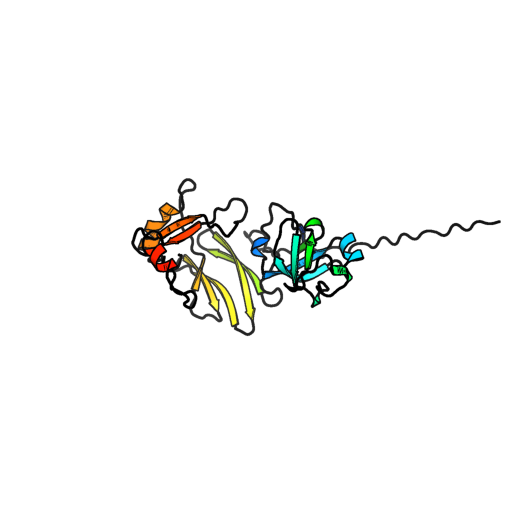65 1.00 96.25 204 ILE A CA 1
ATOM 1570 C C . ILE A 1 204 ? -6.733 2.456 25.996 1.00 96.25 204 ILE A C 1
ATOM 1572 O O . ILE A 1 204 ? -7.837 2.202 26.494 1.00 96.25 204 ILE A O 1
ATOM 1576 N N . PRO A 1 205 ? -5.684 2.842 26.751 1.00 95.56 205 PRO A N 1
ATOM 1577 C CA . PRO A 1 205 ? -5.766 3.059 28.197 1.00 95.56 205 PRO A CA 1
ATOM 1578 C C . PRO A 1 205 ? -6.842 4.077 28.603 1.00 95.56 205 PRO A C 1
ATOM 1580 O O . PRO A 1 205 ? -7.048 5.085 27.924 1.00 95.56 205 PRO A O 1
ATOM 1583 N N . ASP A 1 206 ? -7.500 3.845 29.743 1.00 95.69 206 ASP A N 1
ATOM 1584 C CA . ASP A 1 206 ? -8.549 4.724 30.288 1.00 95.69 206 ASP A CA 1
ATOM 1585 C C . ASP A 1 206 ? -7.968 5.954 31.020 1.00 95.69 206 ASP A C 1
ATOM 1587 O O . ASP A 1 206 ? -8.206 6.180 32.205 1.00 95.69 206 ASP A O 1
ATOM 1591 N N . ASP A 1 207 ? -7.158 6.741 30.307 1.00 94.38 207 ASP A N 1
ATOM 1592 C CA . ASP A 1 207 ? -6.557 7.996 30.772 1.00 94.38 207 ASP A CA 1
ATOM 1593 C C . ASP A 1 207 ? -6.385 9.016 29.625 1.00 94.38 207 ASP A C 1
ATOM 1595 O O . ASP A 1 207 ? -6.783 8.786 28.477 1.00 94.38 207 ASP A O 1
ATOM 1599 N N . ASP A 1 208 ? -5.855 10.198 29.935 1.00 94.00 208 ASP A N 1
ATOM 1600 C CA . ASP A 1 208 ? -5.640 11.305 28.997 1.00 94.00 208 ASP A CA 1
ATOM 1601 C C . ASP A 1 208 ? -4.231 11.340 28.379 1.00 94.00 208 ASP A C 1
ATOM 1603 O O . ASP A 1 208 ? -3.903 12.281 27.648 1.00 94.00 208 ASP A O 1
ATOM 1607 N N . LEU A 1 209 ? -3.425 10.296 28.605 1.00 96.31 209 LEU A N 1
ATOM 1608 C CA . LEU A 1 209 ? -2.041 10.198 28.137 1.00 96.31 209 LEU A CA 1
ATOM 1609 C C . LEU A 1 209 ? -1.915 9.582 26.736 1.00 96.31 209 LEU A C 1
ATOM 1611 O O . LEU A 1 209 ? -0.801 9.312 26.297 1.00 96.31 209 LEU A O 1
ATOM 1615 N N . CYS A 1 210 ? -3.035 9.386 26.036 1.00 96.94 210 CYS A N 1
ATOM 1616 C CA . CYS A 1 210 ? -3.103 8.928 24.649 1.00 96.94 210 CYS A CA 1
ATOM 1617 C C . CYS A 1 210 ? -4.027 9.835 23.837 1.00 96.94 210 CYS A C 1
ATOM 1619 O O . CYS A 1 210 ? -5.189 10.044 24.205 1.00 96.94 210 CYS A O 1
ATOM 1621 N N . GLN A 1 211 ? -3.505 10.394 22.745 1.00 96.75 211 GLN A N 1
ATOM 1622 C CA . GLN A 1 211 ? -4.206 11.393 21.937 1.00 96.75 211 GLN A CA 1
ATOM 1623 C C . GLN A 1 211 ? -4.013 11.131 20.451 1.00 96.75 211 GLN A C 1
ATOM 1625 O O . GLN A 1 211 ? -2.970 10.631 20.036 1.00 96.75 211 GLN A O 1
ATOM 1630 N N . PHE A 1 212 ? -5.013 11.508 19.655 1.00 96.62 212 PHE A N 1
ATOM 1631 C CA . PHE A 1 212 ? -4.843 11.565 18.211 1.00 96.62 212 PHE A CA 1
ATOM 1632 C C . PHE A 1 212 ? -3.895 12.704 17.838 1.00 96.62 212 PHE A C 1
ATOM 1634 O O . PHE A 1 212 ? -4.050 13.834 18.302 1.00 96.62 212 PHE A O 1
ATOM 1641 N N . VAL A 1 213 ? -2.949 12.407 16.957 1.00 94.81 213 VAL A N 1
ATOM 1642 C CA . VAL A 1 213 ? -2.111 13.389 16.266 1.00 94.81 213 VAL A CA 1
ATOM 1643 C C . VAL A 1 213 ? -2.121 13.091 14.767 1.00 94.81 213 VAL A C 1
ATOM 1645 O O . VAL A 1 213 ? -2.327 11.939 14.380 1.00 94.81 213 VAL A O 1
ATOM 1648 N N . PRO A 1 214 ? -1.935 14.095 13.895 1.00 94.38 214 PRO A N 1
ATOM 1649 C CA . PRO A 1 214 ? -1.750 13.839 12.472 1.00 94.38 214 PRO A CA 1
ATOM 1650 C C . PRO A 1 214 ? -0.541 12.924 12.238 1.00 94.38 214 PRO A C 1
ATOM 1652 O O . PRO A 1 214 ? 0.514 13.147 12.828 1.00 94.38 214 PRO A O 1
ATOM 1655 N N . ALA A 1 215 ? -0.679 11.930 11.361 1.00 92.19 215 ALA A N 1
ATOM 1656 C CA . ALA A 1 215 ? 0.442 11.074 10.979 1.00 92.19 215 ALA A CA 1
ATOM 1657 C C . ALA A 1 215 ? 1.463 11.890 10.165 1.00 92.19 215 ALA A C 1
ATOM 1659 O O . ALA A 1 215 ? 1.125 12.440 9.115 1.00 92.19 215 ALA A O 1
ATOM 1660 N N . GLU A 1 216 ? 2.710 11.978 10.633 1.00 85.12 216 GLU A N 1
ATOM 1661 C CA . GLU A 1 216 ? 3.743 12.813 9.993 1.00 85.12 216 GLU A CA 1
ATOM 1662 C C . GLU A 1 216 ? 4.496 12.081 8.870 1.00 85.12 216 GLU A C 1
ATOM 1664 O O . GLU A 1 216 ? 4.982 12.707 7.929 1.00 85.12 216 GLU A O 1
ATOM 1669 N N . ASN A 1 217 ? 4.552 10.747 8.931 1.00 80.06 217 ASN A N 1
ATOM 1670 C CA . ASN A 1 217 ? 5.390 9.923 8.051 1.00 80.06 217 ASN A CA 1
ATOM 1671 C C . ASN A 1 217 ? 4.618 9.242 6.912 1.00 80.06 217 ASN A C 1
ATOM 1673 O O . ASN A 1 217 ? 5.188 8.452 6.159 1.00 80.06 217 ASN A O 1
ATOM 1677 N N . GLN A 1 218 ? 3.319 9.516 6.784 1.00 77.69 218 GLN A N 1
ATOM 1678 C CA . GLN A 1 218 ? 2.462 8.879 5.789 1.00 77.69 218 GLN A CA 1
ATOM 1679 C C . GLN A 1 218 ? 1.571 9.912 5.104 1.00 77.69 218 GLN A C 1
ATOM 1681 O O . GLN A 1 218 ? 0.814 10.639 5.743 1.00 77.69 218 GLN A O 1
ATOM 1686 N N . ALA A 1 219 ? 1.623 9.952 3.775 1.00 80.06 219 ALA A N 1
ATOM 1687 C CA . ALA A 1 219 ? 0.666 10.710 2.979 1.00 80.06 219 ALA A CA 1
ATOM 1688 C C . ALA A 1 219 ? -0.501 9.793 2.614 1.00 80.06 219 ALA A C 1
ATOM 1690 O O . ALA A 1 219 ? -0.278 8.771 1.984 1.00 80.06 219 ALA A O 1
ATOM 1691 N N . GLY A 1 220 ? -1.735 10.142 2.977 1.00 86.12 220 GLY A N 1
ATOM 1692 C CA . GLY A 1 220 ? -2.913 9.372 2.572 1.00 86.12 220 GLY A CA 1
ATOM 1693 C C . GLY A 1 220 ? -3.328 9.618 1.114 1.00 86.12 220 GLY A C 1
ATOM 1694 O O . GLY A 1 220 ? -2.844 10.553 0.469 1.00 86.12 220 GLY A O 1
ATOM 1695 N N . PRO A 1 221 ? -4.277 8.824 0.583 1.00 86.75 221 PRO A N 1
ATOM 1696 C CA . PRO A 1 221 ? -4.931 9.142 -0.680 1.00 86.75 221 PRO A CA 1
ATOM 1697 C C . PRO A 1 221 ? -5.593 10.527 -0.638 1.00 86.75 221 PRO A C 1
ATOM 1699 O O . PRO A 1 221 ? -5.969 11.038 0.417 1.00 86.75 221 PRO A O 1
ATOM 1702 N N . LYS A 1 222 ? -5.796 11.140 -1.806 1.00 85.75 222 LYS A N 1
ATOM 1703 C CA . LYS A 1 222 ? -6.460 12.447 -1.924 1.00 85.75 222 LYS A CA 1
ATOM 1704 C C . LYS A 1 222 ? -7.799 12.466 -1.172 1.00 85.75 222 LYS A C 1
ATOM 1706 O O . LYS A 1 222 ? -8.660 11.620 -1.399 1.00 85.75 222 LYS A O 1
ATOM 1711 N N . GLY A 1 223 ? -7.974 13.459 -0.299 1.00 88.31 223 GLY A N 1
ATOM 1712 C CA . GLY A 1 223 ? -9.175 13.626 0.531 1.00 88.31 223 GLY A CA 1
ATOM 1713 C C . GLY A 1 223 ? -9.141 12.882 1.870 1.00 88.31 223 GLY A C 1
ATOM 1714 O O . GLY A 1 223 ? -10.075 13.031 2.654 1.00 88.31 223 GLY A O 1
ATOM 1715 N N . TRP A 1 224 ? -8.083 12.120 2.153 1.00 90.38 224 TRP A N 1
ATOM 1716 C CA . TRP A 1 224 ? -7.887 11.467 3.442 1.00 90.38 224 TRP A CA 1
ATOM 1717 C C . TRP A 1 224 ? -7.099 12.365 4.394 1.00 90.38 224 TRP A C 1
ATOM 1719 O O . TRP A 1 224 ? -6.241 13.142 3.981 1.00 90.38 224 TRP A O 1
ATOM 1729 N N . SER A 1 225 ? -7.383 12.215 5.685 1.00 90.69 225 SER A N 1
ATOM 1730 C CA . SER A 1 225 ? -6.493 12.648 6.760 1.00 90.69 225 SER A CA 1
ATOM 1731 C C . SER A 1 225 ? -6.082 11.400 7.526 1.00 90.69 225 SER A C 1
ATOM 1733 O O . SER A 1 225 ? -6.929 10.549 7.804 1.00 90.69 225 SER A O 1
ATOM 1735 N N . LEU A 1 226 ? -4.788 11.266 7.789 1.00 92.62 226 LEU A N 1
ATOM 1736 C CA . LEU A 1 226 ? -4.231 10.150 8.539 1.00 92.62 226 LEU A CA 1
ATOM 1737 C C . LEU A 1 226 ? -3.890 10.636 9.941 1.00 92.62 226 LEU A C 1
ATOM 1739 O O . LEU A 1 226 ? -3.353 11.732 10.107 1.00 92.62 226 LEU A O 1
ATOM 1743 N N . TRP A 1 227 ? -4.241 9.824 10.927 1.00 94.06 227 TRP A N 1
ATOM 1744 C CA . TRP A 1 227 ? -4.083 10.133 12.337 1.00 94.06 227 TRP A CA 1
ATOM 1745 C C . TRP A 1 227 ? -3.574 8.894 13.056 1.00 94.06 227 TRP A C 1
ATOM 1747 O O . TRP A 1 227 ? -3.969 7.779 12.719 1.00 94.06 227 TRP A O 1
ATOM 1757 N N . GLU A 1 228 ? -2.741 9.111 14.058 1.00 93.81 228 GLU A N 1
ATOM 1758 C CA . GLU A 1 228 ? -2.170 8.081 14.919 1.00 93.81 228 GLU A CA 1
ATOM 1759 C C . GLU A 1 228 ? -2.535 8.408 16.365 1.00 93.81 228 GLU A C 1
ATOM 1761 O O . GLU A 1 228 ? -2.658 9.581 16.725 1.00 93.81 228 GLU A O 1
ATOM 1766 N N . ILE A 1 229 ? -2.741 7.384 17.192 1.00 95.12 229 ILE A N 1
ATOM 1767 C CA . ILE A 1 229 ? -2.884 7.572 18.635 1.00 95.12 229 ILE A CA 1
ATOM 1768 C C . ILE A 1 229 ? -1.496 7.418 19.231 1.00 95.12 229 ILE A C 1
ATOM 1770 O O . ILE A 1 229 ? -0.894 6.361 19.112 1.00 95.12 229 ILE A O 1
ATOM 1774 N N . VAL A 1 230 ? -0.992 8.475 19.855 1.00 94.75 230 VAL A N 1
ATOM 1775 C CA . VAL A 1 230 ? 0.369 8.508 20.396 1.00 94.75 230 VAL A CA 1
ATOM 1776 C C . VAL A 1 230 ? 0.350 8.803 21.891 1.00 94.75 230 VAL A C 1
ATOM 1778 O O . VAL A 1 230 ? -0.579 9.469 22.377 1.00 94.75 230 VAL A O 1
ATOM 1781 N N . PRO A 1 231 ? 1.376 8.355 22.635 1.00 96.06 231 PRO A N 1
ATOM 1782 C CA . PRO A 1 231 ? 1.529 8.741 24.023 1.00 96.06 231 PRO A CA 1
ATOM 1783 C C . PRO A 1 231 ? 1.856 10.232 24.133 1.00 96.06 231 PRO A C 1
ATOM 1785 O O . PRO A 1 231 ? 2.550 10.809 23.291 1.00 96.06 231 PRO A O 1
ATOM 1788 N N . VAL A 1 232 ? 1.396 10.863 25.211 1.00 95.88 232 VAL A N 1
ATOM 1789 C CA . VAL A 1 232 ? 1.718 12.256 25.551 1.00 95.88 232 VAL A CA 1
ATOM 1790 C C . VAL A 1 232 ? 2.172 12.383 27.007 1.00 95.88 232 VAL A C 1
ATOM 1792 O O . VAL A 1 232 ? 1.990 11.474 27.819 1.00 95.88 232 VAL A O 1
ATOM 1795 N N . GLY A 1 233 ? 2.771 13.528 27.350 1.00 95.38 233 GLY A N 1
ATOM 1796 C CA . GLY A 1 233 ? 3.224 13.823 28.713 1.00 95.38 233 GLY A CA 1
ATOM 1797 C C . GLY A 1 233 ? 4.217 12.785 29.241 1.00 95.38 233 GLY A C 1
ATOM 1798 O O . GLY A 1 233 ? 5.088 12.329 28.506 1.00 95.38 233 GLY A O 1
ATOM 1799 N N . ALA A 1 234 ? 4.049 12.382 30.503 1.00 94.31 234 ALA A N 1
ATOM 1800 C CA . ALA A 1 234 ? 4.946 11.435 31.167 1.00 94.31 234 ALA A CA 1
ATOM 1801 C C . ALA A 1 234 ? 5.055 10.084 30.436 1.00 94.31 234 ALA A C 1
ATOM 1803 O O . ALA A 1 234 ? 6.143 9.529 30.343 1.00 94.31 234 ALA A O 1
ATOM 1804 N N . ARG A 1 235 ? 3.962 9.582 29.837 1.00 94.88 235 ARG A N 1
ATOM 1805 C CA . ARG A 1 235 ? 3.987 8.315 29.085 1.00 94.88 235 ARG A CA 1
ATOM 1806 C C . ARG A 1 235 ? 4.878 8.400 27.847 1.00 94.88 235 ARG A C 1
ATOM 1808 O O . ARG A 1 235 ? 5.547 7.431 27.505 1.00 94.88 235 ARG A O 1
ATOM 1815 N N . LYS A 1 236 ? 4.891 9.555 27.176 1.00 94.75 236 LYS A N 1
ATOM 1816 C CA . LYS A 1 236 ? 5.788 9.793 26.041 1.00 94.75 236 LYS A CA 1
ATOM 1817 C C . LYS A 1 236 ? 7.244 9.802 26.497 1.00 94.75 236 LYS A C 1
ATOM 1819 O O . LYS A 1 236 ? 8.067 9.137 25.885 1.00 94.75 236 LYS A O 1
ATOM 1824 N N . GLU A 1 237 ? 7.534 10.512 27.585 1.00 93.94 237 GLU A N 1
ATOM 1825 C CA . GLU A 1 237 ? 8.885 10.591 28.152 1.00 93.94 237 GLU A CA 1
ATOM 1826 C C . GLU A 1 237 ? 9.415 9.216 28.580 1.00 93.94 237 GLU A C 1
ATOM 1828 O O . GLU A 1 237 ? 10.593 8.935 28.382 1.00 93.94 237 GLU A O 1
ATOM 1833 N N . GLU A 1 238 ? 8.562 8.362 29.151 1.00 91.50 238 GLU A N 1
ATOM 1834 C CA . GLU A 1 238 ? 8.904 6.979 29.503 1.00 91.50 238 GLU A CA 1
ATOM 1835 C C . GLU A 1 238 ? 9.173 6.132 28.255 1.00 91.50 238 GLU A C 1
ATOM 1837 O O . GLU A 1 238 ? 10.180 5.429 28.203 1.00 91.50 238 GLU A O 1
ATOM 1842 N N . PHE A 1 239 ? 8.312 6.231 27.238 1.00 91.12 239 PHE A N 1
ATOM 1843 C CA . PHE A 1 239 ? 8.462 5.485 25.988 1.00 91.12 239 PHE A CA 1
ATOM 1844 C C . PHE A 1 239 ? 9.748 5.854 25.236 1.00 91.12 239 PHE A C 1
ATOM 1846 O O . PHE A 1 239 ? 10.466 4.974 24.777 1.00 91.12 239 PHE A O 1
ATOM 1853 N N . GLU A 1 240 ? 10.089 7.143 25.171 1.00 90.88 240 GLU A N 1
ATOM 1854 C CA . GLU A 1 240 ? 11.311 7.643 24.520 1.00 90.88 240 GLU A CA 1
ATOM 1855 C C . GLU A 1 240 ? 12.608 7.271 25.265 1.00 90.88 240 GLU A C 1
ATOM 1857 O O . GLU A 1 240 ? 13.699 7.444 24.725 1.00 90.88 240 GLU A O 1
ATOM 1862 N N . GLN A 1 241 ? 12.513 6.780 26.505 1.00 90.75 241 GLN A N 1
ATOM 1863 C CA . GLN A 1 241 ? 13.658 6.313 27.294 1.00 90.75 241 GLN A CA 1
ATOM 1864 C C . GLN A 1 241 ? 13.881 4.802 27.202 1.00 90.75 241 GLN A C 1
ATOM 1866 O O . GLN A 1 241 ? 14.883 4.312 27.735 1.00 90.75 241 GLN A O 1
ATOM 1871 N N . LEU A 1 242 ? 12.960 4.059 26.581 1.00 86.75 242 LEU A N 1
ATOM 1872 C CA . LEU A 1 242 ? 13.108 2.619 26.435 1.00 86.75 242 LEU A CA 1
ATOM 1873 C C . LEU A 1 242 ? 14.307 2.304 25.526 1.00 86.75 242 LEU A C 1
ATOM 1875 O O . LEU A 1 242 ? 14.514 2.991 24.527 1.00 86.75 242 LEU A O 1
ATOM 1879 N N . PRO A 1 243 ? 15.125 1.298 25.877 1.00 85.62 243 PRO A N 1
ATOM 1880 C CA . PRO A 1 243 ? 16.232 0.872 25.034 1.00 85.62 243 PRO A CA 1
ATOM 1881 C C . PRO A 1 243 ? 15.768 0.439 23.636 1.00 85.62 243 PRO A C 1
ATOM 1883 O O . PRO A 1 243 ? 14.786 -0.289 23.503 1.00 85.62 243 PRO A O 1
ATOM 1886 N N . ASP A 1 244 ? 16.524 0.819 22.602 1.00 79.88 244 ASP A N 1
ATOM 1887 C CA . ASP A 1 244 ? 16.232 0.465 21.202 1.00 79.88 244 ASP A CA 1
ATOM 1888 C C . ASP A 1 244 ? 16.331 -1.052 20.907 1.00 79.88 244 ASP A C 1
ATOM 1890 O O . ASP A 1 244 ? 16.000 -1.492 19.805 1.00 79.88 244 ASP A O 1
ATOM 1894 N N . ASP A 1 245 ? 16.839 -1.866 21.843 1.00 85.25 245 ASP A N 1
ATOM 1895 C CA . ASP A 1 245 ? 16.990 -3.319 21.696 1.00 85.25 245 ASP A CA 1
ATOM 1896 C C . ASP A 1 245 ? 15.788 -4.137 22.199 1.00 85.25 245 ASP A C 1
ATOM 1898 O O . ASP A 1 245 ? 15.758 -5.357 22.010 1.00 85.25 245 ASP A O 1
ATOM 1902 N N . GLU A 1 246 ? 14.768 -3.485 22.764 1.00 76.88 246 GLU A N 1
ATOM 1903 C CA . GLU A 1 246 ? 13.488 -4.103 23.110 1.00 76.88 246 GLU A CA 1
ATOM 1904 C C . GLU A 1 246 ? 12.390 -3.642 22.139 1.00 76.88 246 GLU A C 1
ATOM 1906 O O . GLU A 1 246 ? 12.371 -2.499 21.695 1.00 76.88 246 GLU A O 1
ATOM 1911 N N . VAL A 1 247 ? 11.458 -4.537 21.787 1.00 76.38 247 VAL A N 1
ATOM 1912 C CA . VAL A 1 247 ? 10.223 -4.147 21.086 1.00 76.38 247 VAL A CA 1
ATOM 1913 C C . VAL A 1 247 ? 9.184 -3.863 22.168 1.00 76.38 247 VAL A C 1
ATOM 1915 O O . VAL A 1 247 ? 8.623 -4.823 22.708 1.00 76.38 247 VAL A O 1
ATOM 1918 N N . PRO A 1 248 ? 8.960 -2.594 22.548 1.00 78.81 248 PRO A N 1
ATOM 1919 C CA . PRO A 1 248 ? 8.043 -2.274 23.627 1.00 78.81 248 PRO A CA 1
ATOM 1920 C C . PRO A 1 248 ? 6.607 -2.615 23.237 1.00 78.81 248 PRO A C 1
ATOM 1922 O O . PRO A 1 248 ? 6.225 -2.542 22.066 1.00 78.81 248 PRO A O 1
ATOM 1925 N N . GLU A 1 249 ? 5.789 -2.957 24.233 1.00 83.75 249 GLU A N 1
ATOM 1926 C CA . GLU A 1 249 ? 4.342 -2.943 24.032 1.00 83.75 249 GLU A CA 1
ATOM 1927 C C . GLU A 1 249 ? 3.909 -1.524 23.627 1.00 83.75 249 GLU A C 1
ATOM 1929 O O . GLU A 1 249 ? 4.443 -0.549 24.174 1.00 83.75 249 GLU A O 1
ATOM 1934 N N . PRO A 1 250 ? 2.960 -1.373 22.685 1.00 88.06 250 PRO A N 1
ATOM 1935 C CA . PRO A 1 250 ? 2.544 -0.050 22.260 1.00 88.06 250 PRO A CA 1
ATOM 1936 C C . PRO A 1 250 ? 1.940 0.726 23.441 1.00 88.06 250 PRO A C 1
ATOM 1938 O O . PRO A 1 250 ? 1.004 0.248 24.095 1.00 88.06 250 PRO A O 1
ATOM 1941 N N . PRO A 1 251 ? 2.459 1.925 23.754 1.00 91.88 251 PRO A N 1
ATOM 1942 C CA . PRO A 1 251 ? 2.141 2.635 24.990 1.00 91.88 251 PRO A CA 1
ATOM 1943 C C . PRO A 1 251 ? 0.677 3.092 25.045 1.00 91.88 251 PRO A C 1
ATOM 1945 O O . PRO A 1 251 ? 0.159 3.361 26.131 1.00 91.88 251 PRO A O 1
ATOM 1948 N N . CYS A 1 252 ? -0.003 3.161 23.896 1.00 95.19 252 CYS A N 1
ATOM 1949 C CA . CYS A 1 252 ? -1.412 3.512 23.800 1.00 95.19 252 CYS A CA 1
ATOM 1950 C C . CYS A 1 252 ? -2.339 2.344 23.446 1.00 95.19 252 CYS A C 1
ATOM 1952 O O . CYS A 1 252 ? -3.495 2.582 23.101 1.00 95.19 252 CYS A O 1
ATOM 1954 N N . GLY A 1 253 ? -1.906 1.099 23.661 1.00 92.12 253 GLY A N 1
ATOM 1955 C CA . GLY A 1 253 ? -2.755 -0.090 23.549 1.00 92.12 253 GLY A CA 1
ATOM 1956 C C . GLY A 1 253 ? -2.792 -0.686 22.141 1.00 92.12 253 GLY A C 1
ATOM 1957 O O . GLY A 1 253 ? -1.904 -0.457 21.336 1.00 92.12 253 GLY A O 1
ATOM 1958 N N . GLU A 1 254 ? -3.821 -1.483 21.838 1.00 89.38 254 GLU A N 1
ATOM 1959 C CA . GLU A 1 254 ? -3.895 -2.272 20.591 1.00 89.38 254 GLU A CA 1
ATOM 1960 C C . GLU A 1 254 ? -3.851 -1.405 19.319 1.00 89.38 254 GLU A C 1
ATOM 1962 O O . GLU A 1 254 ? -3.392 -1.861 18.274 1.00 89.38 254 GLU A O 1
ATOM 1967 N N . ILE A 1 255 ? -4.357 -0.172 19.397 1.00 87.38 255 ILE A N 1
ATOM 1968 C CA . ILE A 1 255 ? -4.504 0.736 18.248 1.00 87.38 255 ILE A CA 1
ATOM 1969 C C . ILE A 1 255 ? -3.646 2.011 18.353 1.00 87.38 255 ILE A C 1
ATOM 1971 O O . ILE A 1 255 ? -3.910 2.966 17.617 1.00 87.38 255 ILE A O 1
ATOM 1975 N N . GLY A 1 256 ? -2.687 2.055 19.283 1.00 79.94 256 GLY A N 1
ATOM 1976 C CA . GLY A 1 256 ? -1.773 3.186 19.489 1.00 79.94 256 GLY 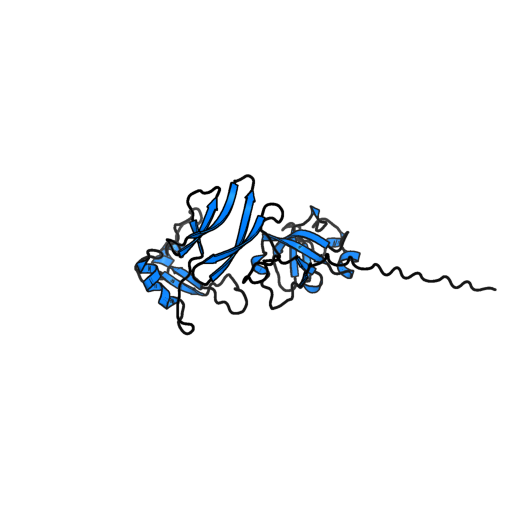A CA 1
ATOM 1977 C C . GLY A 1 256 ? -0.344 2.735 19.739 1.00 79.94 256 GLY A C 1
ATOM 1978 O O . GLY A 1 256 ? 0.037 1.703 19.154 1.00 79.94 256 GLY A O 1
#

Foldseek 3Di:
DDDDDDDPPPPPPDAPDDDVQKDKAFPPPQQDDCVVQALWFFKKFFDPVCCVQAHPHGTFGGWRFHDDPDQKTKTADVVRRQFLPPPSQVVQHDVVVGIGIDGSRGMITMARFDDDVPDDTADRTHNGPVFWDWDWADFDHDIDIDIFGQDPQATWDWHADNVVGAIWIDGNPPDTDGDGHDDDDDPPDDPQVCVVVCCVVVQFPPDPQWGKDFDPPDDDRPPDTHIATAGDDPLNVVVVPDDPPDDDAGSGHNRD

Solvent-accessible surface area (backbone atoms only — not comparable to full-atom values): 15353 Å² total; per-residue (Å²): 138,85,83,81,83,78,81,82,79,78,79,76,80,73,74,82,76,74,59,93,76,48,46,78,45,52,68,75,41,92,89,59,70,62,76,82,34,52,74,13,21,30,28,35,35,40,32,72,69,54,16,76,69,50,38,96,58,42,70,40,70,67,28,27,32,63,47,70,56,93,70,31,40,23,29,35,30,48,96,68,58,40,35,32,85,40,81,66,32,56,93,32,31,37,70,93,79,55,21,30,46,40,52,26,91,44,36,24,42,34,34,64,64,53,88,51,94,95,54,72,76,43,78,60,46,32,81,38,79,86,43,36,45,82,44,84,45,71,52,100,92,47,72,46,82,42,57,40,33,55,55,96,94,40,41,36,38,64,45,68,39,83,89,79,57,30,30,25,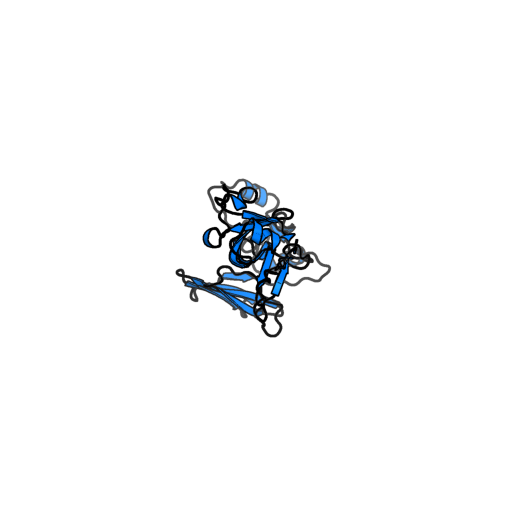39,26,50,72,81,44,84,68,42,83,76,46,76,81,85,87,76,59,92,91,53,64,77,65,76,47,50,66,58,37,28,76,69,63,39,24,64,88,62,86,46,49,43,76,42,74,44,87,92,57,86,60,54,94,93,56,82,50,68,39,39,38,49,36,70,70,57,30,58,54,60,75,67,55,62,92,90,56,87,73,78,49,88,20,35,87,73,46

Nearest PDB structures (foldseek):
  8s5n-assembly1_I  TM=2.764E-01  e=1.329E+00  Sus scrofa
  3imo-assembly2_D  TM=3.450E-01  e=3.050E+00  Vibrio cholerae O139